Protein AF-A0A7Y3R835-F1 (afdb_monomer_lite)

Organism: NCBI:txid2732161

Radius of gyration: 27.54 Å; chains: 1; bounding box: 62×35×82 Å

Secondary structure (DSSP, 8-state):
--HHHHHHHHHT--HHHHHHHTTS-HHHHHHHHTTSSPPPHHHHHHHHHHHHHHHHHHHHHHH--SHHHHHHHHHHHHHHHHHHHHHHHHHHHHHHHHHHHHHHHHHHHHHHHHHHHHTTTS-HHHHHHHHHHHHS--HHHHHHHHHHHHHHHHHHHHHHHHHHHHHHHHHHHHHHHH-HHHHHHHTT-

Structure (mmCIF, N/CA/C/O backbone):
data_AF-A0A7Y3R835-F1
#
_entry.id   AF-A0A7Y3R835-F1
#
loop_
_atom_site.group_PDB
_atom_site.id
_atom_site.type_symbol
_atom_site.label_atom_id
_atom_site.label_alt_id
_atom_site.label_comp_id
_atom_site.label_asym_id
_atom_site.label_entity_id
_atom_site.label_seq_id
_atom_site.pdbx_PDB_ins_code
_atom_site.Cartn_x
_atom_site.Cartn_y
_atom_site.Cartn_z
_atom_site.occupancy
_atom_site.B_iso_or_equiv
_atom_site.auth_seq_id
_atom_site.auth_comp_id
_atom_site.auth_asym_id
_atom_site.auth_atom_id
_atom_site.pdbx_PDB_model_num
ATOM 1 N N . MET A 1 1 ? -31.996 2.901 -5.203 1.00 51.03 1 MET A N 1
ATOM 2 C CA . MET A 1 1 ? -31.660 2.902 -3.760 1.00 51.03 1 MET A CA 1
ATOM 3 C C . MET A 1 1 ? -30.233 3.399 -3.642 1.00 51.03 1 MET A C 1
ATOM 5 O O . MET A 1 1 ? -29.331 2.768 -4.182 1.00 51.03 1 MET A O 1
ATOM 9 N N . ASN A 1 2 ? -30.058 4.577 -3.060 1.00 72.25 2 ASN A N 1
ATOM 10 C CA . ASN A 1 2 ? -28.843 5.362 -3.213 1.00 72.25 2 ASN A CA 1
ATOM 11 C C . ASN A 1 2 ? -27.663 4.785 -2.415 1.00 72.25 2 ASN A C 1
ATOM 13 O O . ASN A 1 2 ? -27.730 4.706 -1.186 1.00 72.25 2 ASN A O 1
ATOM 17 N N . GLN A 1 3 ? -26.598 4.351 -3.099 1.00 72.50 3 GLN A N 1
ATOM 18 C CA . GLN A 1 3 ? -25.474 3.659 -2.458 1.00 72.50 3 GLN A CA 1
ATOM 19 C C . GLN A 1 3 ? -24.750 4.538 -1.431 1.00 72.50 3 GLN A C 1
ATOM 21 O O . GLN A 1 3 ? -24.474 4.059 -0.336 1.00 72.50 3 GLN A O 1
ATOM 26 N N . SER A 1 4 ? -24.517 5.823 -1.714 1.00 74.69 4 SER A N 1
ATOM 27 C CA . SER A 1 4 ? -23.859 6.746 -0.774 1.00 74.69 4 SER A CA 1
ATOM 28 C C . SER A 1 4 ? -24.658 6.927 0.523 1.00 74.69 4 SER A C 1
ATOM 30 O O . SER A 1 4 ? -24.093 6.855 1.613 1.00 74.69 4 SER A O 1
ATOM 32 N N . LEU A 1 5 ? -25.986 7.055 0.423 1.00 81.62 5 LEU A N 1
ATOM 33 C CA . LEU A 1 5 ? -26.881 7.146 1.579 1.00 81.62 5 LEU A CA 1
ATOM 34 C C . LEU A 1 5 ? -26.896 5.846 2.396 1.00 81.62 5 LEU A C 1
ATOM 36 O O . LEU A 1 5 ? -26.881 5.887 3.628 1.00 81.62 5 LEU A O 1
ATOM 40 N N . ASN A 1 6 ? -26.927 4.693 1.724 1.00 80.38 6 ASN A N 1
ATOM 41 C CA . ASN A 1 6 ? -26.889 3.388 2.384 1.00 80.38 6 ASN A CA 1
ATOM 42 C C . ASN A 1 6 ? -25.556 3.161 3.101 1.00 80.38 6 ASN A C 1
ATOM 44 O O . ASN A 1 6 ? -25.562 2.721 4.250 1.00 80.38 6 ASN A O 1
ATOM 48 N N . ILE A 1 7 ? -24.433 3.514 2.471 1.00 74.81 7 ILE A N 1
ATOM 49 C CA . ILE A 1 7 ? -23.100 3.476 3.082 1.00 74.81 7 ILE A CA 1
ATOM 50 C C . ILE A 1 7 ? -23.101 4.356 4.329 1.00 74.81 7 ILE A C 1
ATOM 52 O O . ILE A 1 7 ? -22.808 3.880 5.419 1.00 74.81 7 ILE A O 1
ATOM 56 N N . ARG A 1 8 ? -23.545 5.607 4.209 1.00 84.25 8 ARG A N 1
ATOM 57 C CA . ARG A 1 8 ? -23.557 6.552 5.322 1.00 84.25 8 ARG A CA 1
ATOM 58 C C . ARG A 1 8 ? -24.379 6.071 6.518 1.00 84.25 8 ARG A C 1
ATOM 60 O O . ARG A 1 8 ? -23.906 6.126 7.649 1.00 84.25 8 ARG A O 1
ATOM 67 N N . LYS A 1 9 ? -25.585 5.550 6.267 1.00 82.06 9 LYS A N 1
ATOM 68 C CA . LYS A 1 9 ? -26.447 4.968 7.308 1.00 82.06 9 LYS A CA 1
ATOM 69 C C . LYS A 1 9 ? -25.840 3.716 7.936 1.00 82.06 9 LYS A C 1
ATOM 71 O O . LYS A 1 9 ? -25.920 3.562 9.146 1.00 82.06 9 LYS A O 1
ATOM 76 N N . THR A 1 10 ? -25.227 2.851 7.129 1.00 73.94 10 THR A N 1
ATOM 77 C CA . THR A 1 10 ? -24.577 1.623 7.619 1.00 73.94 10 THR A CA 1
ATOM 78 C C . THR A 1 10 ? -23.370 1.943 8.497 1.00 73.94 10 THR A C 1
ATOM 80 O O . THR A 1 10 ? -23.114 1.244 9.469 1.00 73.94 10 THR A O 1
ATOM 83 N N . LEU A 1 11 ? -22.638 3.005 8.162 1.00 68.75 11 LEU A N 1
ATOM 84 C CA . LEU A 1 11 ? -21.435 3.422 8.876 1.00 68.75 11 LEU A CA 1
ATOM 85 C C . LEU A 1 11 ? -21.709 4.371 10.049 1.00 68.75 11 LEU A C 1
ATOM 87 O O . LEU A 1 11 ? -20.802 4.642 10.826 1.00 68.75 11 LEU A O 1
ATOM 91 N N . GLY A 1 12 ? -22.931 4.895 10.176 1.00 80.19 12 GLY A N 1
ATOM 92 C CA . GLY A 1 12 ? -23.286 5.851 11.228 1.00 80.19 12 GLY A CA 1
ATOM 93 C C . GLY A 1 12 ? -22.575 7.206 11.119 1.00 80.19 12 GLY A C 1
ATOM 94 O O . GLY A 1 12 ? -22.537 7.940 12.100 1.00 80.19 12 GLY A O 1
ATOM 95 N N . ILE A 1 13 ? -22.020 7.549 9.953 1.00 81.94 13 ILE A N 1
ATOM 96 C CA . ILE A 1 13 ? -21.274 8.799 9.742 1.00 81.94 13 ILE A CA 1
ATOM 97 C C . ILE A 1 13 ? -22.181 9.922 9.218 1.00 81.94 13 ILE A C 1
ATOM 99 O O . ILE A 1 13 ? -23.222 9.704 8.586 1.00 81.94 13 ILE A O 1
ATOM 103 N N . SER A 1 14 ? -21.798 11.165 9.476 1.00 86.44 14 SER A N 1
ATOM 104 C CA . SER A 1 14 ? -22.489 12.347 8.969 1.00 86.44 14 SER A CA 1
ATOM 105 C C . SER A 1 14 ? -22.215 12.567 7.479 1.00 86.44 14 SER A C 1
ATOM 107 O O . SER A 1 14 ? -21.258 12.054 6.898 1.00 86.44 14 SER A O 1
ATOM 109 N N . GLN A 1 15 ? -23.084 13.343 6.821 1.00 85.81 15 GLN A N 1
ATOM 110 C CA . GLN A 1 15 ? -22.899 13.683 5.404 1.00 85.81 15 GLN A CA 1
ATOM 111 C C . GLN A 1 15 ? -21.609 14.485 5.198 1.00 85.81 15 GLN A C 1
ATOM 113 O O . GLN A 1 15 ? -20.952 14.351 4.172 1.00 85.81 15 GLN A O 1
ATOM 118 N N . LYS A 1 16 ? -21.222 15.280 6.198 1.00 85.12 16 LYS A N 1
ATOM 119 C CA . LYS A 1 16 ? -19.990 16.058 6.171 1.00 85.12 16 LYS A CA 1
ATOM 120 C C . LYS A 1 16 ? -18.753 15.171 6.186 1.00 85.12 16 LYS A C 1
ATOM 122 O O . LYS A 1 16 ? -17.917 15.307 5.306 1.00 85.12 16 LYS A O 1
ATOM 127 N N . GLU A 1 17 ? -18.698 14.212 7.101 1.00 77.38 17 GLU A N 1
ATOM 128 C CA . GLU A 1 17 ? -17.562 13.290 7.210 1.00 77.38 17 GLU A CA 1
ATOM 129 C C . GLU A 1 17 ? -17.368 12.461 5.937 1.00 77.38 17 GLU A C 1
ATOM 131 O O . GLU A 1 17 ? -16.248 12.328 5.455 1.00 77.38 17 GLU A O 1
ATOM 136 N N . LEU A 1 18 ? -18.450 11.952 5.336 1.00 82.12 18 LEU A N 1
ATOM 137 C CA . LEU A 1 18 ? -18.342 11.208 4.079 1.00 82.12 18 LEU A CA 1
ATOM 138 C C . LEU A 1 18 ? -17.897 12.103 2.908 1.00 82.12 18 LEU A C 1
ATOM 140 O O . LEU A 1 18 ? -17.146 11.655 2.044 1.00 82.12 18 LEU A O 1
ATOM 144 N N . ALA A 1 19 ? -18.339 13.362 2.875 1.00 81.06 19 ALA A N 1
ATOM 145 C CA . ALA A 1 19 ? -17.927 14.321 1.854 1.00 81.06 19 ALA A CA 1
ATOM 146 C C . ALA A 1 19 ? -16.433 14.665 1.974 1.00 81.06 19 ALA A C 1
ATOM 148 O O . ALA A 1 19 ? -15.738 14.702 0.959 1.00 81.06 19 ALA A O 1
ATOM 149 N N . ASP A 1 20 ? -15.944 14.831 3.205 1.00 79.75 20 ASP A N 1
ATOM 150 C CA . ASP A 1 20 ? -14.532 15.078 3.500 1.00 79.75 20 ASP A CA 1
ATOM 151 C C . ASP A 1 20 ? -13.661 13.872 3.090 1.00 79.75 20 ASP A C 1
ATOM 153 O O . ASP A 1 20 ? -12.623 14.055 2.457 1.00 79.75 20 ASP A O 1
ATOM 157 N N . ILE A 1 21 ? -14.110 12.636 3.357 1.00 77.88 21 ILE A N 1
ATOM 158 C CA . ILE A 1 21 ? -13.411 11.400 2.945 1.00 77.88 21 ILE A CA 1
ATOM 159 C C . ILE A 1 21 ? -13.316 11.287 1.417 1.00 77.88 21 ILE A C 1
ATOM 161 O O . ILE A 1 21 ? -12.270 10.921 0.886 1.00 77.88 21 ILE A O 1
ATOM 165 N N . LEU A 1 22 ? -14.404 11.598 0.711 1.00 78.88 22 LEU A N 1
ATOM 166 C CA . LEU A 1 22 ? -14.475 11.547 -0.753 1.00 78.88 22 LEU A CA 1
ATOM 167 C C . LEU A 1 22 ? -13.868 12.786 -1.426 1.00 78.88 22 LEU A C 1
ATOM 169 O O . LEU A 1 22 ? -13.893 12.889 -2.650 1.00 78.88 22 LEU A O 1
ATOM 173 N N . ASN A 1 23 ? -13.366 13.746 -0.643 1.00 84.69 23 ASN A N 1
ATOM 174 C CA . ASN A 1 23 ? -12.841 15.023 -1.119 1.00 84.69 23 ASN A CA 1
ATOM 175 C C . ASN A 1 23 ? -13.802 15.751 -2.085 1.00 84.69 23 ASN A C 1
ATOM 177 O O . ASN A 1 23 ? -13.412 16.295 -3.121 1.00 84.69 23 ASN A O 1
ATOM 181 N N . ILE A 1 24 ? -15.093 15.752 -1.748 1.00 86.69 24 ILE A N 1
ATOM 182 C CA . ILE A 1 24 ? -16.137 16.469 -2.484 1.00 86.69 24 ILE A CA 1
ATOM 183 C C . ILE A 1 24 ? -16.887 17.408 -1.548 1.00 86.69 24 ILE A C 1
ATOM 185 O O . ILE A 1 24 ? -16.926 17.231 -0.338 1.00 86.69 24 ILE A O 1
ATOM 189 N N . SER A 1 25 ? -17.554 18.419 -2.104 1.00 90.75 25 SER A N 1
ATOM 190 C CA . SER A 1 25 ? -18.401 19.276 -1.270 1.00 90.75 25 SER A CA 1
ATOM 191 C C . SER A 1 25 ? -19.612 18.508 -0.719 1.00 90.75 25 SER A C 1
ATOM 193 O O . SER A 1 25 ? -20.236 17.722 -1.437 1.00 90.75 25 SER A O 1
ATOM 195 N N . CYS A 1 26 ? -20.030 18.821 0.513 1.00 89.31 26 CYS A N 1
ATOM 196 C CA . CYS A 1 26 ? -21.285 18.320 1.100 1.00 89.31 26 CYS A CA 1
ATOM 197 C C . CYS A 1 26 ? -22.489 18.518 0.172 1.00 89.31 26 CYS A C 1
ATOM 199 O O . CYS A 1 26 ? -23.344 17.645 0.051 1.00 89.31 26 CYS A O 1
ATOM 201 N N . LYS A 1 27 ? -22.540 19.661 -0.526 1.00 92.25 27 LYS A N 1
ATOM 202 C CA . LYS A 1 27 ? -23.596 19.971 -1.495 1.00 92.25 27 LYS A CA 1
ATOM 203 C C . LYS A 1 27 ? -23.614 18.961 -2.645 1.00 92.25 27 LYS A C 1
ATOM 205 O O . LYS A 1 27 ? -24.684 18.506 -3.030 1.00 92.25 27 LYS A O 1
ATOM 210 N N . ARG A 1 28 ? -22.440 18.591 -3.166 1.00 87.12 28 ARG A N 1
ATOM 211 C CA . ARG A 1 28 ? -22.286 17.587 -4.229 1.00 87.12 28 ARG A CA 1
ATOM 212 C C . ARG A 1 28 ? -22.705 16.198 -3.744 1.00 87.12 28 ARG A C 1
ATOM 214 O O . ARG A 1 28 ? -23.458 15.524 -4.435 1.00 87.12 28 ARG A O 1
ATOM 221 N N . LEU A 1 29 ? -22.282 15.802 -2.543 1.00 86.56 29 LEU A N 1
ATOM 222 C CA . LEU A 1 29 ? -22.696 14.530 -1.947 1.00 86.56 29 LEU A CA 1
ATOM 223 C C . LEU A 1 29 ? -24.215 14.473 -1.727 1.00 86.56 29 LEU A C 1
ATOM 225 O O . LEU A 1 29 ? -24.841 13.469 -2.043 1.00 86.56 29 LEU A O 1
ATOM 229 N N . SER A 1 30 ? -24.822 15.569 -1.268 1.00 90.06 30 SER A N 1
ATOM 230 C CA . SER A 1 30 ? -26.276 15.692 -1.126 1.00 90.06 30 SER A CA 1
ATOM 231 C C . SER A 1 30 ? -27.002 15.553 -2.466 1.00 90.06 30 SER A C 1
ATOM 233 O O . SER A 1 30 ? -28.033 14.889 -2.549 1.00 90.06 30 SER A O 1
ATOM 235 N N . GLN A 1 31 ? -26.454 16.117 -3.546 1.00 88.31 31 GLN A N 1
ATOM 236 C CA . GLN A 1 31 ? -27.021 15.934 -4.884 1.00 88.31 31 GLN A CA 1
ATOM 237 C C . GLN A 1 31 ? -27.002 14.469 -5.323 1.00 88.31 31 GLN A C 1
ATOM 239 O O . GLN A 1 31 ? -27.980 14.009 -5.916 1.00 88.31 31 GLN A O 1
ATOM 244 N N . TYR A 1 32 ? -25.922 13.750 -5.001 1.00 86.81 32 TYR A N 1
ATOM 245 C CA . TYR A 1 32 ? -25.829 12.314 -5.229 1.00 86.81 32 TYR A CA 1
ATOM 246 C C . TYR A 1 32 ? -26.853 11.561 -4.390 1.00 86.81 32 TYR A C 1
ATOM 248 O O . TYR A 1 32 ? -27.626 10.827 -4.982 1.00 86.81 32 TYR A O 1
ATOM 256 N N . GLU A 1 33 ? -26.932 11.796 -3.072 1.00 85.94 33 GLU A N 1
ATOM 257 C CA . GLU A 1 33 ? -27.875 11.134 -2.145 1.00 85.94 33 GLU A CA 1
ATOM 258 C C . GLU A 1 33 ? -29.358 11.360 -2.495 1.00 85.94 33 GLU A C 1
ATOM 260 O O . GLU A 1 33 ? -30.191 10.490 -2.235 1.00 85.94 33 GLU A O 1
ATOM 265 N N . ASN A 1 34 ? -29.683 12.496 -3.115 1.00 87.38 34 ASN A N 1
ATOM 266 C CA . ASN A 1 34 ? -31.036 12.835 -3.564 1.00 87.38 34 ASN A CA 1
ATOM 267 C C . ASN A 1 34 ? -31.323 12.434 -5.023 1.00 87.38 34 ASN A C 1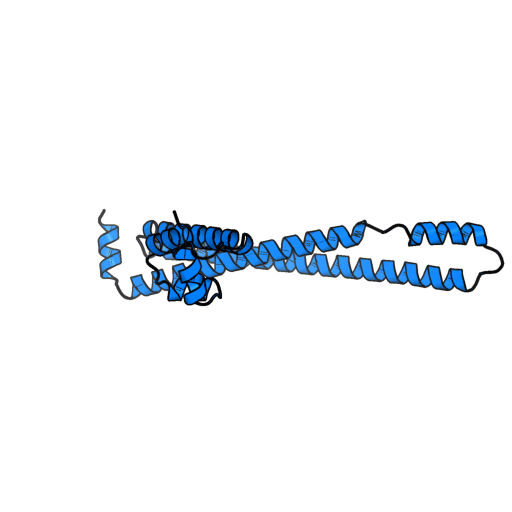
ATOM 269 O O . ASN A 1 34 ? -32.358 12.815 -5.558 1.00 87.38 34 ASN A O 1
ATOM 273 N N . GLU A 1 35 ? -30.408 11.716 -5.687 1.00 84.25 35 GLU A N 1
ATOM 274 C CA . GLU A 1 35 ? -30.536 11.267 -7.090 1.00 84.25 35 GLU A CA 1
ATOM 275 C C . GLU A 1 35 ? -30.695 12.425 -8.104 1.00 84.25 35 GLU A C 1
ATOM 277 O O . GLU A 1 35 ? -31.076 12.231 -9.254 1.00 84.25 35 GLU A O 1
ATOM 282 N N . THR A 1 36 ? -30.341 13.648 -7.697 1.00 85.75 36 THR A N 1
ATOM 283 C CA . THR A 1 36 ? -30.396 14.858 -8.543 1.00 85.75 36 THR A CA 1
ATOM 284 C C . THR A 1 36 ? -29.168 15.021 -9.442 1.00 85.75 36 THR A C 1
ATOM 286 O O . THR A 1 36 ? -29.153 15.873 -10.328 1.00 85.75 36 THR A O 1
ATOM 289 N N . ALA A 1 37 ? -28.126 14.217 -9.216 1.00 83.31 37 ALA A N 1
ATOM 290 C CA . ALA A 1 37 ? -26.923 14.158 -10.034 1.00 83.31 37 ALA A CA 1
ATOM 291 C C . ALA A 1 37 ? -26.431 12.711 -10.161 1.00 83.31 37 ALA A C 1
ATOM 293 O O . ALA A 1 37 ? -26.496 11.938 -9.205 1.00 83.31 37 ALA A O 1
ATOM 294 N N . VAL A 1 38 ? -25.900 12.363 -11.334 1.00 81.69 38 VAL A N 1
ATOM 295 C CA . VAL A 1 38 ? -25.308 11.044 -11.591 1.00 81.69 38 VAL A CA 1
ATOM 296 C C . VAL A 1 38 ? -23.942 10.957 -10.912 1.00 81.69 38 VAL A C 1
ATOM 298 O O . VAL A 1 38 ? -23.108 11.852 -11.063 1.00 81.69 38 VAL A O 1
ATOM 301 N N . VAL A 1 39 ? -23.717 9.874 -10.170 1.00 78.69 39 VAL A N 1
ATOM 302 C CA . VAL A 1 39 ? -22.434 9.586 -9.521 1.00 78.69 39 VAL A CA 1
ATOM 303 C C . VAL A 1 39 ? -21.428 9.121 -10.585 1.00 78.69 39 VAL A C 1
ATOM 305 O O . VAL A 1 39 ? -21.719 8.163 -11.307 1.00 78.69 39 VAL A O 1
ATOM 308 N N . PRO A 1 40 ? -20.256 9.773 -10.715 1.00 82.38 40 PRO A N 1
ATOM 309 C CA . PRO A 1 40 ? -19.199 9.322 -11.617 1.00 82.38 40 PRO A CA 1
ATOM 310 C C . PRO A 1 40 ? -18.749 7.895 -11.288 1.00 82.38 40 PRO A C 1
ATOM 312 O O . PRO A 1 40 ? -18.702 7.505 -10.121 1.00 82.38 40 PRO A O 1
ATOM 315 N N . LYS A 1 41 ? -18.391 7.113 -12.309 1.00 75.56 41 LYS A N 1
ATOM 316 C CA . LYS A 1 41 ? -18.024 5.696 -12.145 1.00 75.56 41 LYS A CA 1
ATOM 317 C C . LYS A 1 41 ? -16.770 5.516 -11.280 1.00 75.56 41 LYS A C 1
ATOM 319 O O . LYS A 1 41 ? -16.639 4.528 -10.569 1.00 75.56 41 LYS A O 1
ATOM 324 N N . GLU A 1 42 ? -15.874 6.489 -11.310 1.00 73.50 42 GLU A N 1
ATOM 325 C CA . GLU A 1 42 ? -14.663 6.544 -10.495 1.00 73.50 42 GLU A CA 1
ATOM 326 C C . GLU A 1 42 ? -15.013 6.657 -9.005 1.00 73.50 42 GLU A C 1
ATOM 328 O O . GLU A 1 42 ? -14.448 5.948 -8.177 1.00 73.50 42 GLU A O 1
ATOM 333 N N . LEU A 1 43 ? -16.030 7.463 -8.686 1.00 74.69 43 LEU A N 1
ATOM 334 C CA . LEU A 1 43 ? -16.511 7.671 -7.322 1.00 74.69 43 LEU A CA 1
ATOM 335 C C . LEU A 1 43 ? -17.233 6.429 -6.770 1.00 74.69 43 LEU A C 1
ATOM 337 O O . LEU A 1 43 ? -17.206 6.185 -5.568 1.00 74.69 43 LEU A O 1
ATOM 341 N N . TYR A 1 44 ? -17.862 5.627 -7.638 1.00 75.31 44 TYR A N 1
ATOM 342 C CA . TYR A 1 44 ? -18.441 4.333 -7.255 1.00 75.31 44 TYR A CA 1
ATOM 343 C C . TYR A 1 44 ? -17.374 3.367 -6.733 1.00 75.31 44 TYR A C 1
ATOM 345 O O . TYR A 1 44 ? -17.571 2.747 -5.691 1.00 75.31 44 TYR A O 1
ATOM 353 N N . ASN A 1 45 ? -16.228 3.278 -7.414 1.00 73.69 45 ASN A N 1
ATOM 354 C CA . ASN A 1 45 ? -15.132 2.412 -6.980 1.00 73.69 45 ASN A CA 1
ATOM 355 C C . ASN A 1 45 ? -14.560 2.863 -5.626 1.00 73.69 45 ASN A C 1
ATOM 357 O O . ASN A 1 45 ? -14.244 2.028 -4.782 1.00 73.69 45 ASN A O 1
ATOM 361 N N . GLU A 1 46 ? -14.450 4.174 -5.401 1.00 74.06 46 GLU A N 1
ATOM 362 C CA . GLU A 1 46 ? -14.007 4.734 -4.118 1.00 74.06 46 GLU A CA 1
ATOM 363 C C . GLU A 1 46 ? -15.021 4.479 -2.994 1.00 74.06 46 GLU A C 1
ATOM 365 O O . GLU A 1 46 ? -14.634 4.084 -1.894 1.00 74.06 46 GLU A O 1
ATOM 370 N N . LEU A 1 47 ? -16.320 4.634 -3.269 1.00 72.69 47 LEU A N 1
ATOM 371 C CA . LEU A 1 47 ? -17.399 4.335 -2.324 1.00 72.69 47 LEU A CA 1
ATOM 372 C C . LEU A 1 47 ? -17.419 2.855 -1.918 1.00 72.69 47 LEU A C 1
ATOM 374 O O . LEU A 1 47 ? -17.512 2.558 -0.726 1.00 72.69 47 LEU A O 1
ATOM 378 N N . ASP A 1 48 ? -17.282 1.936 -2.876 1.00 73.56 48 ASP A N 1
ATOM 379 C CA . ASP A 1 48 ? -17.201 0.497 -2.602 1.00 73.56 48 ASP A CA 1
ATOM 380 C C . ASP A 1 48 ? -15.942 0.140 -1.800 1.00 73.56 48 ASP A C 1
ATOM 382 O O . ASP A 1 48 ? -15.987 -0.720 -0.912 1.00 73.56 48 ASP A O 1
ATOM 386 N N . LEU A 1 49 ? -14.826 0.830 -2.055 1.00 72.94 49 LEU A N 1
ATOM 387 C CA . LEU A 1 49 ? -13.587 0.658 -1.301 1.00 72.94 49 LEU A CA 1
ATOM 388 C C . LEU A 1 49 ? -13.748 1.112 0.155 1.00 72.94 49 LEU A C 1
ATOM 390 O O . LEU A 1 49 ? -13.393 0.370 1.071 1.00 72.94 49 LEU A O 1
ATOM 394 N N . ILE A 1 50 ? -14.322 2.299 0.373 1.00 69.56 50 ILE A N 1
ATOM 395 C CA . ILE A 1 50 ? -14.595 2.852 1.707 1.00 69.56 50 ILE A CA 1
ATOM 396 C C . ILE A 1 50 ? -15.572 1.953 2.460 1.00 69.56 50 ILE A C 1
ATOM 398 O O . ILE A 1 50 ? -15.337 1.630 3.623 1.00 69.56 50 ILE A O 1
ATOM 402 N N . TYR A 1 51 ? -16.642 1.504 1.802 1.00 70.44 51 TYR A N 1
ATOM 403 C CA . TYR A 1 51 ? -17.616 0.600 2.400 1.00 70.44 51 TYR A CA 1
ATOM 404 C C . TYR A 1 51 ? -16.984 -0.736 2.793 1.00 70.44 51 TYR A C 1
ATOM 406 O O . TYR A 1 51 ? -17.181 -1.204 3.913 1.00 70.44 51 TYR A O 1
ATOM 414 N N . SER A 1 52 ? -16.175 -1.326 1.912 1.00 72.06 52 SER A N 1
ATOM 415 C CA . SER A 1 52 ? -15.462 -2.575 2.192 1.00 72.06 52 SER A CA 1
ATOM 416 C C . SER A 1 52 ? -14.478 -2.413 3.348 1.00 72.06 52 SER A C 1
ATOM 418 O O . SER A 1 52 ? -14.444 -3.258 4.240 1.00 72.06 52 SER A O 1
ATOM 420 N N . TYR A 1 53 ? -13.724 -1.310 3.372 1.00 67.75 53 TYR A N 1
ATOM 421 C CA . TYR A 1 53 ? -12.784 -0.981 4.441 1.00 67.75 53 TYR A CA 1
ATOM 422 C C . TYR A 1 53 ? -13.497 -0.814 5.788 1.00 67.75 53 TYR A C 1
ATOM 424 O O . TYR A 1 53 ? -13.115 -1.427 6.782 1.00 67.75 53 TYR A O 1
ATOM 432 N N . MET A 1 54 ? -14.576 -0.034 5.812 1.00 64.75 54 MET A N 1
ATOM 433 C CA . MET A 1 54 ? -15.320 0.279 7.028 1.00 64.75 54 MET A CA 1
ATOM 434 C C . MET A 1 54 ? -16.145 -0.909 7.542 1.00 64.75 54 MET A C 1
ATOM 436 O O . MET A 1 54 ? -16.281 -1.098 8.747 1.00 64.75 54 MET A O 1
ATOM 440 N N . LYS A 1 55 ? -16.653 -1.767 6.654 1.00 65.50 55 LYS A N 1
ATOM 441 C CA . LYS A 1 55 ? -17.291 -3.029 7.046 1.00 65.50 55 LYS A CA 1
ATOM 442 C C . LYS A 1 55 ? -16.285 -3.984 7.691 1.00 65.50 55 LYS A C 1
ATOM 444 O O . LYS A 1 55 ? -16.614 -4.612 8.693 1.00 65.50 55 LYS A O 1
ATOM 449 N N . LEU A 1 56 ? -15.063 -4.051 7.154 1.00 63.28 56 LEU A N 1
ATOM 450 C CA . LEU A 1 56 ? -13.956 -4.797 7.761 1.00 63.28 56 LEU A CA 1
ATOM 451 C C . LEU A 1 56 ? -13.600 -4.219 9.135 1.00 63.28 56 LEU A C 1
ATOM 453 O O . LEU A 1 56 ? -13.431 -4.963 10.088 1.00 63.28 56 LEU A O 1
ATOM 457 N N . ALA A 1 57 ? -13.541 -2.892 9.246 1.00 57.28 57 ALA A N 1
ATOM 458 C CA . ALA A 1 57 ? -13.294 -2.180 10.494 1.00 57.28 57 ALA A CA 1
ATOM 459 C C . ALA A 1 57 ? -14.353 -2.483 11.569 1.00 57.28 57 ALA A C 1
ATOM 461 O O . ALA A 1 57 ? -14.005 -2.743 12.718 1.00 57.28 57 ALA A O 1
ATOM 462 N N . ILE A 1 58 ? -15.637 -2.485 11.195 1.00 55.62 58 ILE A N 1
ATOM 463 C CA . ILE A 1 58 ? -16.747 -2.819 12.094 1.00 55.62 58 ILE A CA 1
ATOM 464 C C . ILE A 1 58 ? -16.684 -4.292 12.512 1.00 55.62 58 ILE A C 1
ATOM 466 O O . ILE A 1 58 ? -16.847 -4.570 13.695 1.00 55.62 58 ILE A O 1
ATOM 470 N N . SER A 1 59 ? -16.405 -5.228 11.592 1.00 53.56 59 SER A N 1
ATOM 471 C CA . SER A 1 59 ? -16.278 -6.647 11.965 1.00 53.56 59 SER A CA 1
ATOM 472 C C . SER A 1 59 ? -15.079 -6.884 12.887 1.00 53.56 59 SER A C 1
ATOM 474 O O . SER A 1 59 ? -15.221 -7.553 13.902 1.00 53.56 59 SER A O 1
ATOM 476 N N . TYR A 1 60 ? -13.935 -6.247 12.613 1.00 49.81 60 TYR A N 1
ATOM 477 C CA . TYR A 1 60 ? -12.752 -6.309 13.478 1.00 49.81 60 TYR A CA 1
ATOM 478 C C . TYR A 1 60 ? -13.031 -5.795 14.894 1.00 49.81 60 TYR A C 1
ATOM 480 O O . TYR A 1 60 ? -12.523 -6.353 15.860 1.00 49.81 60 TYR A O 1
ATOM 488 N N . ARG A 1 61 ? -13.853 -4.749 15.034 1.00 49.28 61 ARG A N 1
ATOM 489 C CA . ARG A 1 61 ? -14.217 -4.181 16.340 1.00 49.28 61 ARG A CA 1
ATOM 490 C C . ARG A 1 61 ? -15.150 -5.082 17.155 1.00 49.28 61 ARG A C 1
ATOM 492 O O . ARG A 1 61 ? -15.177 -4.957 18.370 1.00 49.28 61 ARG A O 1
ATOM 499 N N . VAL A 1 62 ? -15.917 -5.951 16.492 1.00 49.28 62 VAL A N 1
ATOM 500 C CA . VAL A 1 62 ? -16.819 -6.928 17.132 1.00 49.28 62 VAL A CA 1
ATOM 501 C C . VAL A 1 62 ? -16.061 -8.182 17.589 1.00 49.28 62 VAL A C 1
ATOM 503 O O . VAL A 1 62 ? -16.447 -8.794 18.584 1.00 49.28 62 VAL A O 1
ATOM 506 N N . ASP A 1 63 ? -14.970 -8.539 16.906 1.00 49.34 63 ASP A N 1
ATOM 507 C CA . ASP A 1 63 ? -14.175 -9.736 17.218 1.00 49.34 63 ASP A CA 1
ATOM 508 C C . ASP A 1 63 ? -13.089 -9.492 18.287 1.00 49.34 63 ASP A C 1
ATOM 510 O O . ASP A 1 63 ? -12.599 -10.435 18.903 1.00 49.34 63 ASP A O 1
ATOM 514 N N . LEU A 1 64 ? -12.722 -8.233 18.544 1.00 55.06 64 LEU A N 1
ATOM 515 C CA . LEU A 1 64 ? -11.713 -7.833 19.530 1.00 55.06 64 LEU A CA 1
ATOM 516 C C . LEU A 1 64 ? -12.355 -7.481 20.881 1.00 55.06 64 LEU A C 1
ATOM 518 O O . LEU A 1 64 ? -12.400 -6.317 21.275 1.00 55.06 64 LEU A O 1
ATOM 522 N N . ASN A 1 65 ? -12.872 -8.485 21.590 1.00 62.44 65 ASN A N 1
ATOM 523 C CA . ASN A 1 65 ? -13.530 -8.275 22.889 1.00 62.44 65 ASN A CA 1
ATOM 524 C C . ASN A 1 65 ? -12.562 -8.214 24.079 1.00 62.44 65 ASN A C 1
ATOM 526 O O . ASN A 1 65 ? -13.012 -7.973 25.197 1.00 62.44 65 ASN A O 1
ATOM 530 N N . THR A 1 66 ? -11.259 -8.428 23.863 1.00 68.00 66 THR A N 1
ATOM 531 C CA . THR A 1 66 ? -10.258 -8.383 24.937 1.00 68.00 66 THR A CA 1
ATOM 532 C C . THR A 1 66 ? -9.003 -7.611 24.542 1.00 68.00 66 THR A C 1
ATOM 534 O O . THR A 1 66 ? -8.572 -7.610 23.382 1.00 68.00 66 THR A O 1
ATOM 537 N N . MET A 1 67 ? -8.352 -7.001 25.535 1.00 74.19 67 MET A N 1
ATOM 538 C CA . MET A 1 67 ? -7.041 -6.362 25.365 1.00 74.19 67 MET A CA 1
ATOM 539 C C . MET A 1 67 ? -5.979 -7.329 24.799 1.00 74.19 67 MET A C 1
ATOM 541 O O . MET A 1 67 ? -5.123 -6.944 23.996 1.00 74.19 67 MET A O 1
ATOM 545 N N . SER A 1 68 ? -6.049 -8.607 25.184 1.00 77.62 68 SER A N 1
ATOM 546 C CA . SER A 1 68 ? -5.152 -9.670 24.708 1.00 77.62 68 SER A CA 1
ATOM 547 C C . SER A 1 68 ? -5.238 -9.873 23.189 1.00 77.62 68 SER A C 1
ATOM 549 O O . SER A 1 68 ? -4.207 -9.968 22.506 1.00 77.62 68 SER A O 1
ATOM 551 N N . ASP A 1 69 ? -6.456 -9.872 22.642 1.00 78.00 69 ASP A N 1
ATOM 552 C CA . ASP A 1 69 ? -6.692 -10.041 21.206 1.00 78.00 69 ASP A CA 1
ATOM 553 C C . ASP A 1 69 ? -6.169 -8.835 20.419 1.00 78.00 69 ASP A C 1
ATOM 555 O O . ASP A 1 69 ? -5.461 -9.001 19.419 1.00 78.00 69 ASP A O 1
ATOM 559 N N . CYS A 1 70 ? -6.414 -7.618 20.923 1.00 73.25 70 CYS A N 1
ATOM 560 C CA . CYS A 1 70 ? -5.893 -6.380 20.338 1.00 73.25 70 CYS A CA 1
ATOM 561 C C . CYS A 1 70 ? -4.359 -6.390 20.271 1.00 73.25 70 CYS A C 1
ATOM 563 O O . CYS A 1 70 ? -3.770 -6.080 19.233 1.00 73.25 70 CYS A O 1
ATOM 565 N N . MET A 1 71 ? -3.692 -6.796 21.353 1.00 76.00 71 MET A N 1
ATOM 566 C CA . MET A 1 71 ? -2.228 -6.851 21.421 1.00 76.00 71 MET A CA 1
ATOM 567 C C . MET A 1 71 ? -1.632 -7.932 20.510 1.00 76.00 71 MET A C 1
ATOM 569 O O . MET A 1 71 ? -0.579 -7.722 19.900 1.00 76.00 71 MET A O 1
ATOM 573 N N . THR A 1 72 ? -2.304 -9.077 20.384 1.00 84.62 72 THR A N 1
ATOM 574 C CA . THR A 1 72 ? -1.891 -10.164 19.484 1.00 84.62 72 THR A CA 1
ATOM 575 C C . THR A 1 72 ? -2.006 -9.741 18.022 1.00 84.62 72 THR A C 1
ATOM 577 O O . THR A 1 72 ? -1.053 -9.893 17.251 1.00 84.62 72 THR A O 1
ATOM 580 N N . GLN A 1 73 ? -3.132 -9.136 17.645 1.00 79.88 73 GLN A N 1
ATOM 581 C CA . GLN A 1 73 ? -3.330 -8.622 16.292 1.00 79.88 73 GLN A CA 1
ATOM 582 C C . GLN A 1 73 ? -2.396 -7.454 15.974 1.00 79.88 73 GLN A C 1
ATOM 584 O O . GLN A 1 73 ? -1.863 -7.396 14.867 1.00 79.88 73 GLN A O 1
ATOM 589 N N . ARG A 1 74 ? -2.111 -6.574 16.944 1.00 83.44 74 ARG A N 1
ATOM 590 C CA . ARG A 1 74 ? -1.113 -5.508 16.787 1.00 83.44 74 ARG A CA 1
ATOM 591 C C . ARG A 1 74 ? 0.237 -6.097 16.402 1.00 83.44 74 ARG A C 1
ATOM 593 O O . ARG A 1 74 ? 0.781 -5.726 15.370 1.00 83.44 74 ARG A O 1
ATOM 600 N N . LYS A 1 75 ? 0.744 -7.082 17.149 1.00 86.88 75 LYS A N 1
ATOM 601 C CA . LYS A 1 75 ? 2.014 -7.753 16.812 1.00 86.88 75 LYS A CA 1
ATOM 602 C C . LYS A 1 75 ? 2.002 -8.357 15.403 1.00 86.88 75 LYS A C 1
ATOM 604 O O . LYS A 1 75 ? 2.995 -8.237 14.686 1.00 86.88 75 LYS A O 1
ATOM 609 N N . ALA A 1 76 ? 0.888 -8.962 14.988 1.00 85.50 76 ALA A N 1
ATOM 610 C CA . ALA A 1 76 ? 0.744 -9.515 13.642 1.00 85.50 76 ALA A CA 1
ATOM 611 C C . ALA A 1 76 ? 0.797 -8.426 12.553 1.00 85.50 76 ALA A C 1
ATOM 613 O O . ALA A 1 76 ? 1.541 -8.565 11.582 1.00 85.50 76 ALA A O 1
ATOM 614 N N . VAL A 1 77 ? 0.075 -7.314 12.729 1.00 79.38 77 VAL A N 1
ATOM 615 C CA . VAL A 1 77 ? 0.111 -6.173 11.797 1.00 79.38 77 VAL A CA 1
ATOM 616 C C . VAL A 1 77 ? 1.504 -5.537 11.758 1.00 79.38 77 VAL A C 1
ATOM 618 O O . VAL A 1 77 ? 1.987 -5.198 10.678 1.00 79.38 77 VAL A O 1
ATOM 621 N N . GLU A 1 78 ? 2.200 -5.436 12.896 1.00 86.00 78 GLU A N 1
ATOM 622 C CA . GLU A 1 78 ? 3.582 -4.936 12.947 1.00 86.00 78 GLU A CA 1
ATOM 623 C C . GLU A 1 78 ? 4.521 -5.781 12.085 1.00 86.00 78 GLU A C 1
ATOM 625 O O . GLU A 1 78 ? 5.358 -5.258 11.344 1.00 86.00 78 GLU A O 1
ATOM 630 N N . GLN A 1 79 ? 4.382 -7.102 12.189 1.00 89.75 79 GLN A N 1
ATOM 631 C CA . GLN A 1 79 ? 5.189 -8.052 11.442 1.00 89.75 79 GLN A CA 1
ATOM 632 C C . GLN A 1 79 ? 4.921 -7.933 9.937 1.00 89.75 79 GLN A C 1
ATOM 634 O O . GLN A 1 79 ? 5.866 -7.824 9.152 1.00 89.75 79 GLN A O 1
ATOM 639 N N . LEU A 1 80 ? 3.649 -7.840 9.539 1.00 84.06 80 LEU A N 1
ATOM 640 C CA . LEU A 1 80 ? 3.261 -7.621 8.143 1.00 84.06 80 LEU A CA 1
ATOM 641 C C . LEU A 1 80 ? 3.790 -6.286 7.599 1.00 84.06 80 LEU A C 1
ATOM 643 O O . LEU A 1 80 ? 4.261 -6.230 6.464 1.00 84.06 80 LEU A O 1
ATOM 647 N N . LEU A 1 81 ? 3.792 -5.216 8.401 1.00 82.38 81 LEU A N 1
ATOM 648 C CA . LEU A 1 81 ? 4.385 -3.930 8.014 1.00 82.38 81 LEU A CA 1
ATOM 649 C C . LEU A 1 81 ? 5.901 -4.036 7.790 1.00 82.38 81 LEU A C 1
ATOM 651 O O . LEU A 1 81 ? 6.422 -3.466 6.823 1.00 82.38 81 LEU A O 1
ATOM 655 N N . LYS A 1 82 ? 6.616 -4.781 8.644 1.00 91.31 82 LYS A N 1
ATOM 656 C CA . LYS A 1 82 ? 8.057 -5.050 8.481 1.00 91.31 82 LYS A CA 1
ATOM 657 C C . LYS A 1 82 ? 8.337 -5.836 7.199 1.00 91.31 82 LYS A C 1
ATOM 659 O O . LYS A 1 82 ? 9.251 -5.483 6.451 1.00 91.31 82 LYS A O 1
ATOM 664 N N . GLU A 1 83 ? 7.539 -6.859 6.916 1.00 89.75 83 GLU A N 1
ATOM 665 C CA . GLU A 1 83 ? 7.662 -7.676 5.705 1.00 89.75 83 GLU A CA 1
ATOM 666 C C . GLU A 1 83 ? 7.343 -6.881 4.436 1.00 89.75 83 GLU A C 1
ATOM 668 O O . GLU A 1 83 ? 8.131 -6.895 3.488 1.00 89.75 83 GLU A O 1
ATOM 673 N N . ASN A 1 84 ? 6.256 -6.107 4.439 1.00 88.81 84 ASN A N 1
ATOM 674 C CA . ASN A 1 84 ? 5.886 -5.234 3.328 1.00 88.81 84 ASN A CA 1
ATOM 675 C C . ASN A 1 84 ? 6.981 -4.186 3.053 1.00 88.81 84 ASN A C 1
ATOM 677 O O . ASN A 1 84 ? 7.336 -3.949 1.898 1.00 88.81 84 ASN A O 1
ATOM 681 N N . LYS A 1 85 ? 7.583 -3.594 4.097 1.00 89.56 85 LYS A N 1
ATOM 682 C CA . LYS A 1 85 ? 8.745 -2.703 3.941 1.00 89.56 85 LYS A CA 1
ATOM 683 C C . LYS A 1 85 ? 9.909 -3.416 3.250 1.00 89.56 85 LYS A C 1
ATOM 685 O O . LYS A 1 85 ? 10.403 -2.917 2.245 1.00 89.56 85 LYS A O 1
ATOM 690 N N . LYS A 1 86 ? 10.288 -4.606 3.724 1.00 93.81 86 LYS A N 1
ATOM 691 C CA . LYS A 1 86 ? 11.371 -5.401 3.127 1.00 93.81 86 LYS A CA 1
ATOM 692 C C . LYS A 1 86 ? 11.119 -5.700 1.644 1.00 93.81 86 LYS A C 1
ATOM 694 O O . LYS A 1 86 ? 12.037 -5.587 0.838 1.00 93.81 86 LYS A O 1
ATOM 699 N N . GLN A 1 87 ? 9.891 -6.065 1.275 1.00 85.88 87 GLN A N 1
ATOM 700 C CA . GLN A 1 87 ? 9.528 -6.332 -0.120 1.00 85.88 87 GLN A CA 1
ATOM 701 C C . GLN A 1 87 ? 9.603 -5.074 -0.994 1.00 85.88 87 GLN A C 1
ATOM 703 O O . GLN A 1 87 ? 10.101 -5.139 -2.120 1.00 85.88 87 GLN A O 1
ATOM 708 N N . ARG A 1 88 ? 9.154 -3.920 -0.481 1.00 86.50 88 ARG A N 1
ATOM 709 C CA . ARG A 1 88 ? 9.259 -2.638 -1.195 1.00 86.50 88 ARG A CA 1
ATOM 710 C C . ARG A 1 88 ? 10.706 -2.239 -1.433 1.00 86.50 88 ARG A C 1
ATOM 712 O O . ARG A 1 88 ? 11.035 -1.876 -2.559 1.00 86.50 88 ARG A O 1
ATOM 719 N N . ASP A 1 89 ? 11.557 -2.374 -0.421 1.00 90.19 89 ASP A N 1
ATOM 720 C CA . ASP A 1 89 ? 12.984 -2.067 -0.534 1.00 90.19 89 ASP A CA 1
ATOM 721 C C . ASP A 1 89 ? 13.641 -2.962 -1.607 1.00 90.19 89 ASP A C 1
ATOM 723 O O . ASP A 1 89 ? 14.293 -2.465 -2.523 1.00 90.19 89 ASP A O 1
ATOM 727 N N . GLN A 1 90 ? 13.356 -4.272 -1.599 1.00 91.31 90 GLN A N 1
ATOM 728 C CA . GLN A 1 90 ? 13.855 -5.211 -2.615 1.00 91.31 90 GLN A CA 1
ATOM 729 C C . GLN A 1 90 ? 13.392 -4.877 -4.042 1.00 91.31 90 GLN A C 1
ATOM 731 O O . GLN A 1 90 ? 14.181 -4.957 -4.988 1.00 91.31 90 GLN A O 1
ATOM 736 N N . ILE A 1 91 ? 12.117 -4.521 -4.221 1.00 84.94 91 ILE A N 1
ATOM 737 C CA . ILE A 1 91 ? 11.573 -4.144 -5.534 1.00 84.94 91 ILE A CA 1
ATOM 738 C C . ILE A 1 91 ? 12.160 -2.815 -6.006 1.00 84.94 91 ILE A C 1
ATOM 740 O O . ILE A 1 91 ? 12.492 -2.693 -7.183 1.00 84.94 91 ILE A O 1
ATOM 744 N N . SER A 1 92 ? 12.325 -1.847 -5.106 1.00 89.00 92 SER A N 1
ATOM 745 C CA . SER A 1 92 ? 12.939 -0.552 -5.406 1.00 89.00 92 SER A CA 1
ATOM 746 C C . SER A 1 92 ? 14.391 -0.709 -5.873 1.00 89.00 92 SER A C 1
ATOM 748 O O . SER A 1 92 ? 14.789 -0.142 -6.896 1.00 89.00 92 SER A O 1
ATOM 750 N N . ASP A 1 93 ? 15.170 -1.549 -5.190 1.00 92.06 93 ASP A N 1
ATOM 751 C CA . ASP A 1 93 ? 16.542 -1.873 -5.587 1.00 92.06 93 ASP A CA 1
ATOM 752 C C . ASP A 1 93 ? 16.593 -2.543 -6.963 1.00 92.06 93 ASP A C 1
ATOM 754 O O . ASP A 1 93 ? 17.446 -2.226 -7.798 1.00 92.06 93 ASP A O 1
ATOM 758 N N . HIS A 1 94 ? 15.675 -3.478 -7.221 1.00 86.19 94 HIS A N 1
ATOM 759 C CA . HIS A 1 94 ? 15.611 -4.163 -8.505 1.00 86.19 94 HIS A CA 1
ATOM 760 C C . HIS A 1 94 ? 15.218 -3.210 -9.639 1.00 86.19 94 HIS A C 1
ATOM 762 O O . HIS A 1 94 ? 15.867 -3.203 -10.685 1.00 86.19 94 HIS A O 1
ATOM 768 N N . LEU A 1 95 ? 14.220 -2.354 -9.411 1.00 83.12 95 LEU A N 1
ATOM 769 C CA . LEU A 1 95 ? 13.788 -1.332 -10.359 1.00 83.12 95 LEU A CA 1
ATOM 770 C C . LEU A 1 95 ? 14.950 -0.406 -10.736 1.00 83.12 95 LEU A C 1
ATOM 772 O O . LEU A 1 95 ? 15.191 -0.178 -11.918 1.00 83.12 95 LEU A O 1
ATOM 776 N N . THR A 1 96 ? 15.727 0.042 -9.748 1.00 88.06 96 THR A N 1
ATOM 777 C CA . THR A 1 96 ? 16.903 0.897 -9.972 1.00 88.06 96 THR A CA 1
ATOM 778 C C . THR A 1 96 ? 17.942 0.207 -10.863 1.00 88.06 96 THR A C 1
ATOM 780 O O . THR A 1 96 ? 18.480 0.817 -11.790 1.00 88.06 96 THR A O 1
ATOM 783 N N . LYS A 1 97 ? 18.200 -1.090 -10.639 1.00 89.88 97 LYS A N 1
ATOM 784 C CA . LYS A 1 97 ? 19.126 -1.885 -11.465 1.00 89.88 97 LYS A CA 1
ATOM 785 C C . LYS A 1 97 ? 18.627 -2.055 -12.901 1.00 89.88 97 LYS A C 1
ATOM 787 O O . LYS A 1 97 ? 19.426 -1.955 -13.832 1.00 89.88 97 LYS A O 1
ATOM 792 N N . VAL A 1 98 ? 17.332 -2.310 -13.092 1.00 79.88 98 VAL A N 1
ATOM 793 C CA . VAL A 1 98 ? 16.726 -2.448 -14.427 1.00 79.88 98 VAL A CA 1
ATOM 794 C C . VAL A 1 98 ? 16.760 -1.111 -15.174 1.00 79.88 98 VAL A C 1
ATOM 796 O O . VAL A 1 98 ? 17.165 -1.069 -16.335 1.00 79.88 98 VAL A O 1
ATOM 799 N N . GLU A 1 99 ? 16.424 -0.002 -14.510 1.00 79.88 99 GLU A N 1
ATOM 800 C CA . GLU A 1 99 ? 16.479 1.338 -15.108 1.00 79.88 99 GLU A CA 1
ATOM 801 C C . GLU A 1 99 ? 17.910 1.744 -15.494 1.00 79.88 99 GLU A C 1
ATOM 803 O O . GLU A 1 99 ? 18.111 2.355 -16.546 1.00 79.88 99 GLU A O 1
ATOM 808 N N . LEU A 1 100 ? 18.914 1.378 -14.689 1.00 86.69 100 LEU A N 1
ATOM 809 C CA . LEU A 1 100 ? 20.319 1.613 -15.025 1.00 86.69 100 LEU A CA 1
ATOM 810 C C . LEU A 1 100 ? 20.736 0.830 -16.277 1.00 86.69 100 LEU A C 1
ATOM 812 O O . LEU A 1 100 ? 21.240 1.431 -17.225 1.00 86.69 100 LEU A O 1
ATOM 816 N N . LYS A 1 101 ? 20.450 -0.479 -16.327 1.00 82.69 101 LYS A N 1
ATOM 817 C CA . LYS A 1 101 ? 20.727 -1.314 -17.509 1.00 82.69 101 LYS A CA 1
ATOM 818 C C . LYS A 1 101 ? 20.048 -0.772 -18.764 1.00 82.69 101 LYS A C 1
ATOM 820 O O . LYS A 1 101 ? 20.643 -0.758 -19.838 1.00 82.69 101 LYS A O 1
ATOM 825 N N . TYR A 1 102 ? 18.812 -0.292 -18.632 1.00 79.31 102 TYR A N 1
ATOM 826 C CA . TYR A 1 102 ? 18.096 0.326 -19.742 1.00 79.31 102 TYR A CA 1
ATOM 827 C C . TYR A 1 102 ? 18.811 1.577 -20.265 1.00 79.31 102 TYR A C 1
ATOM 829 O O . TYR A 1 102 ? 18.990 1.720 -21.475 1.00 79.31 102 TYR A O 1
ATOM 837 N N . LYS A 1 103 ? 19.260 2.465 -19.368 1.00 78.81 103 LYS A N 1
ATOM 838 C CA . LYS A 1 103 ? 20.016 3.672 -19.739 1.00 78.81 103 LYS A CA 1
ATOM 839 C C . LYS A 1 103 ? 21.345 3.332 -20.416 1.00 78.81 103 LYS A C 1
ATOM 841 O O . LYS A 1 103 ? 21.690 3.971 -21.407 1.00 78.81 103 LYS A O 1
ATOM 846 N N . GLU A 1 104 ? 22.061 2.323 -19.926 1.00 82.69 104 GLU A N 1
ATOM 847 C CA . GLU A 1 104 ? 23.308 1.845 -20.538 1.00 82.69 104 GLU A CA 1
ATOM 848 C C . GLU A 1 104 ? 23.084 1.317 -21.960 1.00 82.69 104 GLU A C 1
ATOM 850 O O . GLU A 1 104 ? 23.810 1.690 -22.882 1.00 82.69 104 GLU A O 1
ATOM 855 N N . GLU A 1 105 ? 22.056 0.493 -22.173 1.00 79.50 105 GLU A N 1
ATOM 856 C CA . GLU A 1 105 ? 21.705 -0.007 -23.507 1.00 79.50 105 GLU A CA 1
ATOM 857 C C . GLU A 1 105 ? 21.288 1.125 -24.456 1.00 79.50 105 GLU A C 1
ATOM 859 O O . GLU A 1 105 ? 21.697 1.150 -25.621 1.00 79.50 105 GLU A O 1
ATOM 864 N N . LEU A 1 106 ? 20.539 2.114 -23.959 1.00 74.12 106 LEU A N 1
ATOM 865 C CA . LEU A 1 106 ? 20.173 3.300 -24.733 1.00 74.12 106 LEU A CA 1
ATOM 866 C C . LEU A 1 106 ? 21.410 4.118 -25.143 1.00 74.12 106 LEU A C 1
ATOM 868 O O . LEU A 1 106 ? 21.505 4.576 -26.286 1.00 74.12 106 LEU A O 1
ATOM 872 N N . ALA A 1 107 ? 22.379 4.271 -24.235 1.00 75.69 107 ALA A N 1
ATOM 873 C CA . ALA A 1 107 ? 23.635 4.962 -24.504 1.00 75.69 107 ALA A CA 1
ATOM 874 C C . ALA A 1 107 ? 24.481 4.213 -25.547 1.00 75.69 107 ALA A C 1
ATOM 876 O O . ALA A 1 107 ? 24.970 4.835 -26.492 1.00 75.69 107 ALA A O 1
ATOM 877 N N . LYS A 1 108 ? 24.589 2.878 -25.447 1.00 78.81 108 LYS A N 1
ATOM 878 C CA . LYS A 1 108 ? 25.281 2.043 -26.450 1.00 78.81 108 LYS A CA 1
ATOM 879 C C . LYS A 1 108 ? 24.648 2.181 -27.832 1.00 78.81 108 LYS A C 1
ATOM 881 O O . LYS A 1 108 ? 25.357 2.412 -28.811 1.00 78.81 108 LYS A O 1
ATOM 886 N N . LYS A 1 109 ? 23.315 2.090 -27.911 1.00 72.69 109 LYS A N 1
ATOM 887 C CA . LYS A 1 109 ? 22.548 2.300 -29.149 1.00 72.69 109 LYS A CA 1
ATOM 888 C C . LYS A 1 109 ? 22.785 3.694 -29.739 1.00 72.69 109 LYS A C 1
ATOM 890 O O . LYS A 1 109 ? 23.008 3.814 -30.941 1.00 72.69 109 LYS A O 1
ATOM 895 N N . SER A 1 110 ? 22.796 4.729 -28.899 1.00 70.81 110 SER A N 1
ATOM 896 C CA . SER A 1 110 ? 23.040 6.112 -29.330 1.00 70.81 110 SER A CA 1
ATOM 897 C C . SER A 1 110 ? 24.463 6.310 -29.857 1.00 70.81 110 SER A C 1
ATOM 899 O O . SER A 1 110 ? 24.644 6.926 -30.905 1.00 70.81 110 SER A O 1
ATOM 901 N N . MET A 1 111 ? 25.474 5.740 -29.190 1.00 73.75 111 MET A N 1
ATOM 902 C CA . MET A 1 111 ? 26.852 5.774 -29.689 1.00 73.75 111 MET A CA 1
ATOM 903 C C . MET A 1 111 ? 26.989 5.046 -31.025 1.00 73.75 111 MET A C 1
ATOM 905 O O . MET A 1 111 ? 27.572 5.597 -31.952 1.00 73.75 111 MET A O 1
ATOM 909 N N . LEU A 1 112 ? 26.420 3.844 -31.158 1.00 70.75 112 LEU A N 1
ATOM 910 C CA . LEU A 1 112 ? 26.416 3.099 -32.423 1.00 70.75 112 LEU A CA 1
ATOM 911 C C . LEU A 1 112 ? 25.778 3.904 -33.561 1.00 70.75 112 LEU A C 1
ATOM 913 O O . LEU A 1 112 ? 26.298 3.899 -34.674 1.00 70.75 112 LEU A O 1
ATOM 917 N N . TRP A 1 113 ? 24.689 4.625 -33.281 1.00 68.38 113 TRP A N 1
ATOM 918 C CA . TRP A 1 113 ? 24.049 5.504 -34.257 1.00 68.38 113 TRP A CA 1
ATOM 919 C C . TRP A 1 113 ? 24.956 6.665 -34.689 1.00 68.38 113 TRP A C 1
ATOM 921 O O . TRP A 1 113 ? 25.067 6.926 -35.885 1.00 68.38 113 TRP A O 1
ATOM 931 N N . LEU A 1 114 ? 25.641 7.326 -33.747 1.00 69.69 114 LEU A N 1
ATOM 932 C CA . LEU A 1 114 ? 26.608 8.390 -34.051 1.00 69.69 114 LEU A CA 1
ATOM 933 C C . LEU A 1 114 ? 27.794 7.863 -34.875 1.00 69.69 114 LEU A C 1
ATOM 935 O O . LEU A 1 114 ? 28.125 8.436 -35.908 1.00 69.69 114 LEU A O 1
ATOM 939 N N . PHE A 1 115 ? 28.371 6.725 -34.479 1.00 68.44 115 PHE A N 1
ATOM 940 C CA . PHE A 1 115 ? 29.458 6.075 -35.220 1.00 68.44 115 PHE A CA 1
ATOM 941 C C . PHE A 1 115 ? 29.049 5.646 -36.626 1.00 68.44 115 PHE A C 1
ATOM 943 O O . PHE A 1 115 ? 29.857 5.731 -37.551 1.00 68.44 115 PHE A O 1
ATOM 950 N N . ALA A 1 116 ? 27.816 5.164 -36.795 1.00 65.88 116 ALA A N 1
ATOM 951 C CA . ALA A 1 116 ? 27.279 4.882 -38.113 1.00 65.88 116 ALA A CA 1
ATOM 952 C C . ALA A 1 116 ? 27.210 6.189 -38.912 1.00 65.88 116 ALA A C 1
ATOM 954 O O . ALA A 1 116 ? 27.814 6.238 -39.981 1.00 65.88 116 ALA A O 1
ATOM 955 N N . LYS A 1 117 ? 26.568 7.241 -38.356 1.00 65.31 117 LYS A N 1
ATOM 956 C CA . LYS A 1 117 ? 26.352 8.576 -38.963 1.00 65.31 117 LYS A CA 1
ATOM 957 C C . LYS A 1 117 ? 27.583 9.141 -39.670 1.00 65.31 117 LYS A C 1
ATOM 959 O O . LYS A 1 117 ? 27.450 9.650 -40.784 1.00 65.31 117 LYS A O 1
ATOM 964 N N . ASP A 1 118 ? 28.741 9.018 -39.035 1.00 68.56 118 ASP A N 1
ATOM 965 C CA . ASP A 1 118 ? 30.003 9.576 -39.523 1.00 68.56 118 ASP A CA 1
ATOM 966 C C . ASP A 1 118 ? 30.656 8.747 -40.646 1.00 68.56 118 ASP A C 1
ATOM 968 O O . ASP A 1 118 ? 31.485 9.264 -41.387 1.00 68.56 118 ASP A O 1
ATOM 972 N N . LYS A 1 119 ? 30.271 7.476 -40.834 1.00 65.94 119 LYS A N 1
ATOM 973 C CA . LYS A 1 119 ? 30.838 6.555 -41.845 1.00 65.94 119 LYS A CA 1
ATOM 974 C C . LYS A 1 119 ? 29.985 6.425 -43.115 1.00 65.94 119 LYS A C 1
ATOM 976 O O . LYS A 1 119 ? 30.015 5.387 -43.781 1.00 65.94 119 LYS A O 1
ATOM 981 N N . LYS A 1 120 ? 29.209 7.464 -43.435 1.00 56.16 120 LYS A N 1
ATOM 982 C CA . LYS A 1 120 ? 28.125 7.491 -44.435 1.00 56.16 120 LYS A CA 1
ATOM 983 C C . LYS A 1 120 ? 28.470 6.988 -45.848 1.00 56.16 120 LYS A C 1
ATOM 985 O O . LYS A 1 120 ? 27.547 6.633 -46.576 1.00 56.16 120 LYS A O 1
ATOM 990 N N . ASP A 1 121 ? 29.743 6.890 -46.222 1.00 53.41 121 ASP A N 1
ATOM 991 C CA . ASP A 1 121 ? 30.117 6.745 -47.633 1.00 53.41 121 ASP A CA 1
ATOM 992 C C . ASP A 1 121 ? 30.219 5.299 -48.160 1.00 53.41 121 ASP A C 1
ATOM 994 O O . ASP A 1 121 ? 30.173 5.110 -49.375 1.00 53.41 121 ASP A O 1
ATOM 998 N N . HIS A 1 122 ? 30.265 4.247 -47.320 1.00 50.78 122 HIS A N 1
ATOM 999 C CA . HIS A 1 122 ? 30.504 2.871 -47.827 1.00 50.78 122 HIS A CA 1
ATOM 1000 C C . HIS A 1 122 ? 29.644 1.728 -47.245 1.00 50.78 122 HIS A C 1
ATOM 1002 O O . HIS A 1 122 ? 29.865 0.569 -47.589 1.00 50.78 122 HIS A O 1
ATOM 1008 N N . LEU A 1 123 ? 28.652 1.994 -46.385 1.00 52.62 123 LEU A N 1
ATOM 1009 C CA . LEU A 1 123 ? 27.985 0.938 -45.593 1.00 52.62 123 LEU A CA 1
ATOM 1010 C C . LEU A 1 123 ? 26.448 1.035 -45.551 1.00 52.62 123 LEU A C 1
ATOM 1012 O O . LEU A 1 123 ? 25.835 0.675 -44.549 1.00 52.62 123 LEU A O 1
ATOM 1016 N N . PHE A 1 124 ? 25.806 1.481 -46.635 1.00 50.44 124 PHE A N 1
ATOM 1017 C CA . PHE A 1 124 ? 24.348 1.692 -46.706 1.00 50.44 124 PHE A CA 1
ATOM 1018 C C . PHE A 1 124 ? 23.517 0.453 -46.288 1.00 50.44 124 PHE A C 1
ATOM 1020 O O . PHE A 1 124 ? 22.548 0.574 -45.542 1.00 50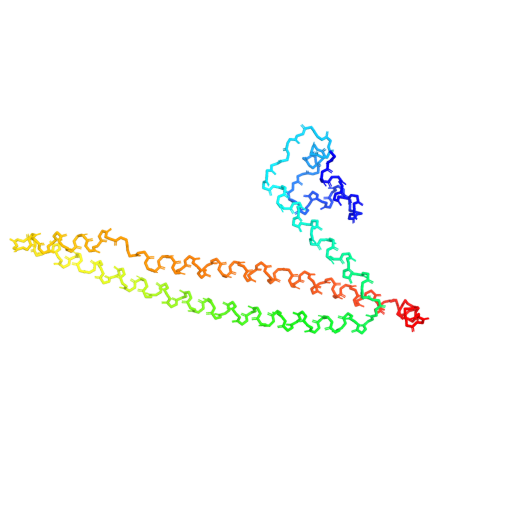.44 124 PHE A O 1
ATOM 1027 N N . SER A 1 125 ? 23.941 -0.762 -46.664 1.00 57.22 125 SER A N 1
ATOM 1028 C CA . SER A 1 125 ? 23.258 -2.019 -46.299 1.00 57.22 125 SER A CA 1
ATOM 1029 C C . SER A 1 125 ? 23.419 -2.407 -44.822 1.00 57.22 125 SER A C 1
ATOM 1031 O O . SER A 1 125 ? 22.493 -2.942 -44.208 1.00 57.22 125 SER A O 1
ATOM 1033 N N . SER A 1 126 ? 24.573 -2.111 -44.224 1.00 55.50 126 SER A N 1
ATOM 1034 C CA . SER A 1 126 ? 24.828 -2.300 -42.790 1.00 55.50 126 SER A CA 1
ATOM 1035 C C . SER A 1 126 ? 24.079 -1.268 -41.953 1.00 55.50 126 SER A C 1
ATOM 1037 O O . SER A 1 126 ? 23.626 -1.575 -40.854 1.00 55.50 126 SER A O 1
ATOM 1039 N N . TYR A 1 127 ? 23.895 -0.071 -42.506 1.00 54.81 127 TYR A N 1
ATOM 1040 C CA . TYR A 1 127 ? 23.100 0.999 -41.925 1.00 54.81 127 TYR A CA 1
ATOM 1041 C C . TYR A 1 127 ? 21.627 0.659 -41.819 1.00 54.81 127 TYR A C 1
ATOM 1043 O O . TYR A 1 127 ? 21.047 0.859 -40.762 1.00 54.81 127 TYR A O 1
ATOM 1051 N N . GLN A 1 128 ? 21.041 0.111 -42.880 1.00 57.28 128 GLN A N 1
ATOM 1052 C CA . GLN A 1 128 ? 19.627 -0.252 -42.890 1.00 57.28 128 GLN A CA 1
ATOM 1053 C C . GLN A 1 128 ? 19.335 -1.352 -41.857 1.00 57.28 128 GLN A C 1
ATOM 1055 O O . GLN A 1 128 ? 18.387 -1.243 -41.089 1.00 57.28 128 GLN A O 1
ATOM 1060 N N . ARG A 1 129 ? 20.242 -2.334 -41.715 1.00 59.34 129 ARG A N 1
ATOM 1061 C CA . ARG A 1 129 ? 20.172 -3.353 -40.649 1.00 59.34 129 ARG A CA 1
ATOM 1062 C C . ARG A 1 129 ? 20.323 -2.766 -39.241 1.00 59.34 129 ARG A C 1
ATOM 1064 O O . ARG A 1 129 ? 19.667 -3.237 -38.315 1.00 59.34 129 ARG A O 1
ATOM 1071 N N . LEU A 1 130 ? 21.189 -1.765 -39.064 1.00 56.75 130 LEU A N 1
ATOM 1072 C CA . LEU A 1 130 ? 21.366 -1.049 -37.794 1.00 56.75 130 LEU A CA 1
ATOM 1073 C C . LEU A 1 130 ? 20.141 -0.194 -37.459 1.00 56.75 130 LEU A C 1
ATOM 1075 O O . LEU A 1 130 ? 19.697 -0.184 -36.317 1.00 56.75 130 LEU A O 1
ATOM 1079 N N . GLU A 1 131 ? 19.573 0.484 -38.448 1.00 58.31 131 GLU A N 1
ATOM 1080 C CA . GLU A 1 131 ? 18.362 1.284 -38.313 1.00 58.31 131 GLU A CA 1
ATOM 1081 C C . GLU A 1 131 ? 17.158 0.401 -37.966 1.00 58.31 131 GLU A C 1
ATOM 1083 O O . GLU A 1 131 ? 16.414 0.742 -37.053 1.00 58.31 131 GLU A O 1
ATOM 1088 N N . ASP A 1 132 ? 17.025 -0.776 -38.583 1.00 65.31 132 ASP A N 1
ATOM 1089 C CA . ASP A 1 132 ? 16.011 -1.778 -38.235 1.00 65.31 132 ASP A CA 1
ATOM 1090 C C . ASP A 1 132 ? 16.211 -2.340 -36.814 1.00 65.31 132 ASP A C 1
ATOM 1092 O O . ASP A 1 132 ? 15.247 -2.543 -36.074 1.00 65.31 132 ASP A O 1
ATOM 1096 N N . TYR A 1 133 ? 17.461 -2.551 -36.385 1.00 60.00 133 TYR A N 1
ATOM 1097 C CA . TYR A 1 133 ? 17.797 -2.985 -35.021 1.00 60.00 133 TYR A CA 1
ATOM 1098 C C . TYR A 1 133 ? 17.529 -1.897 -33.961 1.00 60.00 133 TYR A C 1
ATOM 1100 O O . TYR A 1 133 ? 17.162 -2.198 -32.822 1.00 60.00 133 TYR A O 1
ATOM 1108 N N . LEU A 1 134 ? 17.696 -0.623 -34.329 1.00 56.22 134 LEU A N 1
ATOM 1109 C CA . LEU A 1 134 ? 17.422 0.540 -33.480 1.00 56.22 134 LEU A CA 1
ATOM 1110 C C . LEU A 1 134 ? 15.929 0.906 -33.447 1.00 56.22 134 LEU A C 1
ATOM 1112 O O . LEU A 1 134 ? 15.450 1.328 -32.397 1.00 56.22 134 LEU A O 1
ATOM 1116 N N . LYS A 1 135 ? 15.201 0.712 -34.557 1.00 58.28 135 LYS A N 1
ATOM 1117 C CA . LYS A 1 135 ? 13.748 0.923 -34.683 1.00 58.28 135 LYS A CA 1
ATOM 1118 C C . LYS A 1 135 ? 12.921 -0.164 -34.016 1.00 58.28 135 LYS A C 1
ATOM 1120 O O . LYS A 1 135 ? 11.782 0.115 -33.659 1.00 58.28 135 LYS A O 1
ATOM 1125 N N . LYS A 1 136 ? 13.460 -1.375 -33.829 1.00 58.88 136 LYS A N 1
ATOM 1126 C CA . LYS A 1 136 ? 12.800 -2.384 -32.997 1.00 58.88 136 LYS A CA 1
ATOM 1127 C C . 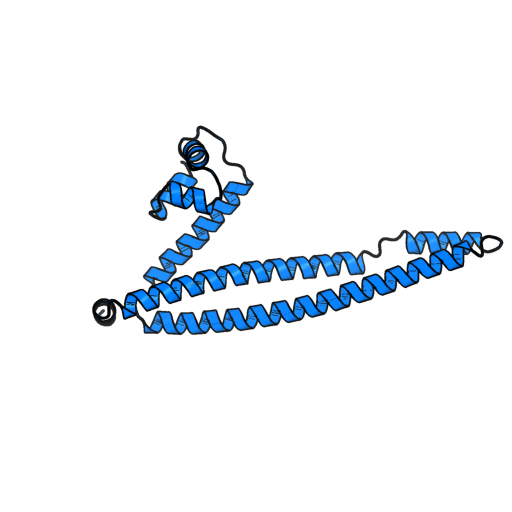LYS A 1 136 ? 12.691 -1.835 -31.571 1.00 58.88 136 LYS A C 1
ATOM 1129 O O . LYS A 1 136 ? 13.738 -1.670 -30.926 1.00 58.88 136 LYS A O 1
ATOM 1134 N N . PRO A 1 137 ? 11.475 -1.544 -31.067 1.00 51.56 137 PRO A N 1
ATOM 1135 C CA . PRO A 1 137 ? 11.314 -1.266 -29.655 1.00 51.56 137 PRO A CA 1
ATOM 1136 C C . PRO A 1 137 ? 11.877 -2.484 -28.928 1.00 51.56 137 PRO A C 1
ATOM 1138 O O . PRO A 1 137 ? 11.496 -3.626 -29.175 1.00 51.56 137 PRO A O 1
ATOM 1141 N N . SER A 1 138 ? 12.905 -2.260 -28.116 1.00 55.88 138 SER A N 1
ATOM 1142 C CA . SER A 1 138 ? 13.309 -3.283 -27.168 1.00 55.88 138 SER A CA 1
ATOM 1143 C C . SER A 1 138 ? 12.200 -3.291 -26.126 1.00 55.88 138 SER A C 1
ATOM 1145 O O . SER A 1 138 ? 12.248 -2.513 -25.178 1.00 55.88 138 SER A O 1
ATOM 1147 N N . ASP A 1 139 ? 11.166 -4.103 -26.342 1.00 56.09 139 ASP A N 1
ATOM 1148 C CA . ASP A 1 139 ? 10.022 -4.237 -25.427 1.00 56.09 139 ASP A CA 1
ATOM 1149 C C . ASP A 1 139 ? 10.463 -4.720 -24.031 1.00 56.09 139 ASP A C 1
ATOM 1151 O O . ASP A 1 139 ? 9.729 -4.620 -23.045 1.00 56.09 139 ASP A O 1
ATOM 1155 N N . PHE A 1 140 ? 11.693 -5.229 -23.941 1.00 55.19 140 PHE A N 1
ATOM 1156 C CA . PHE A 1 140 ? 12.220 -5.978 -22.814 1.00 55.19 140 PHE A CA 1
ATOM 1157 C C . PHE A 1 140 ? 12.408 -5.140 -21.528 1.00 55.19 140 PHE A C 1
ATOM 1159 O O . PHE A 1 140 ? 11.937 -5.584 -20.486 1.00 55.19 140 PHE A O 1
ATOM 1166 N N . PRO A 1 141 ? 12.979 -3.913 -21.537 1.00 60.69 141 PRO A N 1
ATOM 1167 C CA . PRO A 1 141 ? 13.192 -3.156 -20.297 1.00 60.69 141 PRO A CA 1
ATOM 1168 C C . PRO A 1 141 ? 11.985 -2.299 -19.891 1.00 60.69 141 PRO A C 1
ATOM 1170 O O . PRO A 1 141 ? 11.759 -2.085 -18.705 1.00 60.69 141 PRO A O 1
ATOM 1173 N N . GLN A 1 142 ? 11.189 -1.802 -20.847 1.00 62.97 142 GLN A N 1
ATOM 1174 C CA . GLN A 1 142 ? 10.028 -0.955 -20.534 1.00 62.97 142 GLN A CA 1
ATOM 1175 C C . GLN A 1 142 ? 8.902 -1.756 -19.874 1.00 62.97 142 GLN A C 1
ATOM 1177 O O . GLN A 1 142 ? 8.323 -1.301 -18.887 1.00 62.97 142 GLN A O 1
ATOM 1182 N N . THR A 1 143 ? 8.641 -2.967 -20.371 1.00 68.56 143 THR A N 1
ATOM 1183 C CA . THR A 1 143 ? 7.642 -3.873 -19.791 1.00 68.56 143 THR A CA 1
ATOM 1184 C C . THR A 1 143 ? 8.046 -4.298 -18.379 1.00 68.56 143 THR A C 1
ATOM 1186 O O . THR A 1 143 ? 7.227 -4.274 -17.463 1.00 68.56 143 THR A O 1
ATOM 1189 N N . GLU A 1 144 ? 9.325 -4.612 -18.168 1.00 72.19 144 GLU A N 1
ATOM 1190 C CA . GLU A 1 144 ? 9.856 -5.000 -16.860 1.00 72.19 144 GLU A CA 1
ATOM 1191 C C . GLU A 1 144 ? 9.794 -3.842 -15.844 1.00 72.19 144 GLU A C 1
ATOM 1193 O O . GLU A 1 144 ? 9.270 -4.013 -14.741 1.00 72.19 144 GLU A O 1
ATOM 1198 N N . VAL A 1 145 ? 10.210 -2.629 -16.234 1.00 71.44 145 VAL A N 1
ATOM 1199 C CA . VAL A 1 145 ? 10.062 -1.408 -15.416 1.00 71.44 145 VAL A CA 1
ATOM 1200 C C . VAL A 1 145 ? 8.597 -1.161 -15.047 1.00 71.44 145 VAL A C 1
ATOM 1202 O O . VAL A 1 145 ? 8.297 -0.841 -13.895 1.00 71.44 145 VAL A O 1
ATOM 1205 N N . MET A 1 146 ? 7.674 -1.329 -15.997 1.00 72.44 146 MET A N 1
ATOM 1206 C CA . MET A 1 146 ? 6.241 -1.159 -15.757 1.00 72.44 146 MET A CA 1
ATOM 1207 C C . MET A 1 146 ? 5.707 -2.191 -14.755 1.00 72.44 146 MET A C 1
ATOM 1209 O O . MET A 1 146 ? 4.993 -1.820 -13.826 1.00 72.44 146 MET A O 1
ATOM 1213 N N . ILE A 1 147 ? 6.104 -3.463 -14.878 1.00 74.75 147 ILE A N 1
ATOM 1214 C CA . ILE A 1 147 ? 5.730 -4.528 -13.935 1.00 74.75 147 ILE A CA 1
ATOM 1215 C C . ILE A 1 147 ? 6.206 -4.193 -12.517 1.00 74.75 147 ILE A C 1
ATOM 1217 O O . ILE A 1 147 ? 5.425 -4.295 -11.568 1.00 74.75 147 ILE A O 1
ATOM 1221 N N . TYR A 1 148 ? 7.464 -3.776 -12.350 1.00 72.44 148 TYR A N 1
ATOM 1222 C CA . TYR A 1 148 ? 8.002 -3.448 -11.028 1.00 72.44 148 TYR A CA 1
ATOM 1223 C C . TYR A 1 148 ? 7.370 -2.186 -10.428 1.00 72.44 148 TYR A C 1
ATOM 1225 O O . TYR A 1 148 ? 7.085 -2.173 -9.230 1.00 72.44 148 TYR A O 1
ATOM 1233 N N . LYS A 1 149 ? 7.047 -1.172 -11.242 1.00 72.56 149 LYS A N 1
ATOM 1234 C CA . LYS A 1 149 ? 6.269 -0.002 -10.796 1.00 72.56 149 LYS A CA 1
ATOM 1235 C C . LYS A 1 149 ? 4.867 -0.392 -10.332 1.00 72.56 149 LYS A C 1
ATOM 1237 O O . LYS A 1 149 ? 4.442 0.035 -9.261 1.00 72.56 149 LYS A O 1
ATOM 1242 N N . THR A 1 150 ? 4.176 -1.256 -11.074 1.00 72.62 150 THR A N 1
ATOM 1243 C CA . THR A 1 150 ? 2.861 -1.766 -10.663 1.00 72.62 150 THR A CA 1
ATOM 1244 C C . THR A 1 150 ? 2.948 -2.549 -9.354 1.00 72.62 150 THR A C 1
ATOM 1246 O O . THR A 1 150 ? 2.153 -2.301 -8.450 1.00 72.62 150 THR A O 1
ATOM 1249 N N . LYS A 1 151 ? 3.940 -3.436 -9.194 1.00 72.56 151 LYS A N 1
ATOM 1250 C CA . LYS A 1 151 ? 4.161 -4.166 -7.930 1.00 72.56 151 LYS A CA 1
ATOM 1251 C C . LYS A 1 151 ? 4.419 -3.220 -6.753 1.00 72.56 151 LYS A C 1
ATOM 1253 O O . LYS A 1 151 ? 3.872 -3.432 -5.674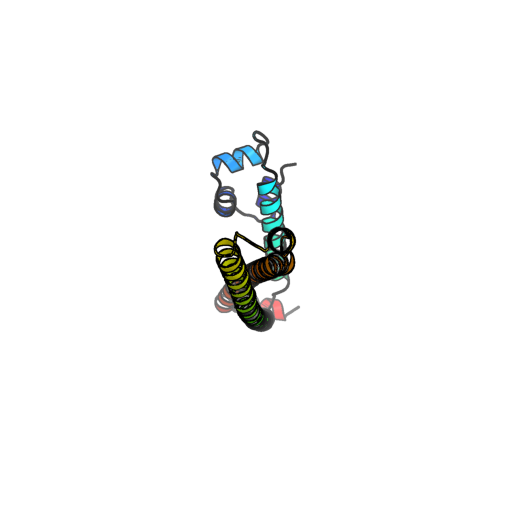 1.00 72.56 151 LYS A O 1
ATOM 1258 N N . LEU A 1 152 ? 5.203 -2.160 -6.959 1.00 69.12 152 LEU A N 1
ATOM 1259 C CA . LEU A 1 152 ? 5.469 -1.159 -5.926 1.00 69.12 152 LEU A CA 1
ATOM 1260 C C . LEU A 1 152 ? 4.192 -0.406 -5.518 1.00 69.12 152 LEU A C 1
ATOM 1262 O O . LEU A 1 152 ? 3.965 -0.181 -4.330 1.00 69.12 152 LEU A O 1
ATOM 1266 N N . ASN A 1 153 ? 3.332 -0.073 -6.483 1.00 67.69 153 ASN A N 1
ATOM 1267 C CA . ASN A 1 153 ? 2.043 0.566 -6.214 1.00 67.69 153 ASN A CA 1
ATOM 1268 C C . ASN A 1 153 ? 1.112 -0.335 -5.392 1.00 67.69 153 ASN A C 1
ATOM 1270 O O . ASN A 1 153 ? 0.508 0.144 -4.435 1.00 67.69 153 ASN A O 1
ATOM 1274 N N . VAL A 1 154 ? 1.043 -1.633 -5.712 1.00 69.56 154 VAL A N 1
ATOM 1275 C CA . VAL A 1 154 ? 0.265 -2.612 -4.931 1.00 69.56 154 VAL A CA 1
ATOM 1276 C C . VAL A 1 154 ? 0.771 -2.682 -3.490 1.00 69.56 154 VAL A C 1
ATOM 1278 O O . VAL A 1 154 ? -0.018 -2.564 -2.557 1.00 69.56 154 VAL A O 1
ATOM 1281 N N . LEU A 1 155 ? 2.087 -2.777 -3.286 1.00 66.31 155 LEU A N 1
ATOM 1282 C CA . LEU A 1 155 ? 2.652 -2.830 -1.935 1.00 66.31 155 LEU A CA 1
ATOM 1283 C C . LEU A 1 155 ? 2.437 -1.536 -1.141 1.00 66.31 155 LEU A C 1
ATOM 1285 O O . LEU A 1 155 ? 2.234 -1.593 0.070 1.00 66.31 155 LEU A O 1
ATOM 1289 N N . ASN A 1 156 ? 2.469 -0.373 -1.797 1.00 65.25 156 ASN A N 1
ATOM 1290 C CA . ASN A 1 156 ? 2.147 0.905 -1.158 1.00 65.25 156 ASN A CA 1
ATOM 1291 C C . ASN A 1 156 ? 0.670 0.986 -0.752 1.00 65.25 156 ASN A C 1
ATOM 1293 O O . ASN A 1 156 ? 0.356 1.522 0.310 1.00 65.25 156 ASN A O 1
ATOM 1297 N N . PHE A 1 157 ? -0.226 0.426 -1.564 1.00 70.12 157 PHE A N 1
ATOM 1298 C CA . PHE A 1 157 ? -1.638 0.315 -1.220 1.00 70.12 157 PHE A CA 1
ATOM 1299 C C . PHE A 1 157 ? -1.857 -0.608 -0.010 1.00 70.12 157 PHE A C 1
ATOM 1301 O O . PHE A 1 157 ? -2.528 -0.228 0.949 1.00 70.12 157 PHE A O 1
ATOM 1308 N N . GLU A 1 158 ? -1.231 -1.789 -0.002 1.00 67.44 158 GLU A N 1
ATOM 1309 C CA . GLU A 1 158 ? -1.281 -2.717 1.136 1.00 67.44 158 GLU A CA 1
ATOM 1310 C C . GLU A 1 158 ? -0.722 -2.099 2.417 1.00 67.44 158 GLU A C 1
ATOM 1312 O O . GLU A 1 158 ? -1.324 -2.243 3.482 1.00 67.44 158 GLU A O 1
ATOM 1317 N N . LYS A 1 159 ? 0.386 -1.354 2.315 1.00 76.75 159 LYS A N 1
ATOM 1318 C CA . LYS A 1 159 ? 0.920 -0.576 3.433 1.00 76.75 159 LYS A CA 1
ATOM 1319 C C . LYS A 1 159 ? -0.152 0.352 4.007 1.00 76.75 159 LYS A C 1
ATOM 1321 O O . LYS A 1 159 ? -0.344 0.353 5.217 1.00 76.75 159 LYS A O 1
ATOM 1326 N N . GLY A 1 160 ? -0.847 1.115 3.160 1.00 68.12 160 GLY A N 1
ATOM 1327 C CA . GLY A 1 160 ? -1.900 2.030 3.609 1.00 68.12 160 GLY A CA 1
ATOM 1328 C C . GLY A 1 160 ? -3.015 1.309 4.371 1.00 68.12 160 GLY A C 1
ATOM 1329 O O . GLY A 1 160 ? -3.453 1.780 5.418 1.00 68.12 160 GLY A O 1
ATOM 1330 N N . LYS A 1 161 ? -3.417 0.118 3.906 1.00 74.75 161 LYS A N 1
ATOM 1331 C CA . LYS A 1 161 ? -4.397 -0.727 4.605 1.00 74.75 161 LYS A CA 1
ATOM 1332 C C . LYS A 1 161 ? -3.891 -1.179 5.980 1.00 74.75 161 LYS A C 1
ATOM 1334 O O . LYS A 1 161 ? -4.636 -1.093 6.953 1.00 74.75 161 LYS A O 1
ATOM 1339 N N . LEU A 1 162 ? -2.642 -1.638 6.063 1.00 71.88 162 LEU A N 1
ATOM 1340 C CA . LEU A 1 162 ? -2.030 -2.093 7.315 1.00 71.88 162 LEU A CA 1
ATOM 1341 C C . LEU A 1 162 ? -1.839 -0.946 8.319 1.00 71.88 162 LEU A C 1
ATOM 1343 O O . LEU A 1 162 ? -2.122 -1.121 9.498 1.00 71.88 162 LEU A O 1
ATOM 1347 N N . GLU A 1 163 ? -1.412 0.239 7.872 1.00 71.12 163 GLU A N 1
ATOM 1348 C CA . GLU A 1 163 ? -1.286 1.427 8.733 1.00 71.12 163 GLU A CA 1
ATOM 1349 C C . GLU A 1 163 ? -2.639 1.866 9.296 1.00 71.12 163 GLU A C 1
ATOM 1351 O O . GLU A 1 163 ? -2.744 2.283 10.449 1.00 71.12 163 GLU A O 1
ATOM 1356 N N . ALA A 1 164 ? -3.690 1.757 8.491 1.00 73.12 164 ALA A N 1
ATOM 1357 C CA . ALA A 1 164 ? -5.026 2.116 8.923 1.00 73.12 164 ALA A CA 1
ATOM 1358 C C . ALA A 1 164 ? -5.592 1.083 9.924 1.00 73.12 164 ALA A C 1
ATOM 1360 O O . ALA A 1 164 ? -6.154 1.476 10.947 1.00 73.12 164 ALA A O 1
ATOM 1361 N N . GLN A 1 165 ? -5.338 -0.217 9.714 1.00 73.88 165 GLN A N 1
ATOM 1362 C CA . GLN A 1 165 ? -5.612 -1.264 10.711 1.00 73.88 165 GLN A CA 1
ATOM 1363 C C . GLN A 1 165 ? -4.826 -1.048 12.012 1.00 73.88 165 GLN A C 1
ATOM 1365 O O . GLN A 1 165 ? -5.378 -1.204 13.098 1.00 73.88 165 GLN A O 1
ATOM 1370 N N . TRP A 1 166 ? -3.558 -0.645 11.916 1.00 73.31 166 TRP A N 1
ATOM 1371 C CA . TRP A 1 166 ? -2.726 -0.341 13.078 1.00 73.31 166 TRP A CA 1
ATOM 1372 C C . TRP A 1 166 ? -3.317 0.785 13.930 1.00 73.31 166 TRP A C 1
ATOM 1374 O O . TRP A 1 166 ? -3.500 0.605 15.130 1.00 73.31 166 TRP A O 1
ATOM 1384 N N . ARG A 1 167 ? -3.696 1.913 13.311 1.00 75.25 167 ARG A N 1
ATOM 1385 C CA . ARG A 1 167 ? -4.328 3.040 14.024 1.00 75.25 167 ARG A CA 1
ATOM 1386 C C . ARG A 1 167 ? -5.618 2.633 14.724 1.00 75.25 167 ARG A C 1
ATOM 1388 O O . ARG A 1 167 ? -5.884 3.068 15.837 1.00 75.25 167 ARG A O 1
ATOM 1395 N N . MET A 1 168 ? -6.418 1.788 14.080 1.00 74.81 168 MET A N 1
ATOM 1396 C CA . MET A 1 168 ? -7.642 1.266 14.684 1.00 74.81 168 MET A CA 1
ATOM 1397 C C . MET A 1 168 ? -7.371 0.420 15.930 1.00 74.81 168 MET A C 1
ATOM 1399 O O . MET A 1 168 ? -8.099 0.536 16.917 1.00 74.81 168 MET A O 1
ATOM 1403 N N . LEU A 1 169 ? -6.335 -0.420 15.888 1.00 75.50 169 LEU A N 1
ATOM 1404 C CA . LEU A 1 169 ? -5.905 -1.212 17.038 1.00 75.50 169 LEU A CA 1
ATOM 1405 C C . LEU A 1 169 ? -5.377 -0.314 18.159 1.00 75.50 169 LEU A C 1
ATOM 1407 O O . LEU A 1 169 ? -5.743 -0.531 19.307 1.00 75.50 169 LEU A O 1
ATOM 1411 N N . GLU A 1 170 ? -4.592 0.717 17.838 1.00 77.25 170 GLU A N 1
ATOM 1412 C CA . GLU A 1 170 ? -4.117 1.698 18.825 1.00 77.25 170 GLU A CA 1
ATOM 1413 C C . GLU A 1 170 ? -5.280 2.400 19.526 1.00 77.25 170 GLU A C 1
ATOM 1415 O O . GLU A 1 170 ? -5.354 2.363 20.749 1.00 77.25 170 GLU A O 1
ATOM 1420 N N . SER A 1 171 ? -6.249 2.930 18.775 1.00 76.19 171 SER A N 1
ATOM 1421 C CA . SER A 1 171 ? -7.433 3.557 19.376 1.00 76.19 171 SER A CA 1
ATOM 1422 C C . SER A 1 171 ? -8.277 2.583 20.204 1.00 76.19 171 SER A C 1
ATOM 1424 O O . SER A 1 171 ? -8.924 2.990 21.166 1.00 76.19 171 SER A O 1
ATOM 1426 N N . SER A 1 172 ? -8.306 1.297 19.839 1.00 76.62 172 SER A N 1
ATOM 1427 C CA . SER A 1 172 ? -9.040 0.278 20.602 1.00 76.62 172 SER A CA 1
ATOM 1428 C C . SER A 1 172 ? -8.319 -0.077 21.906 1.00 76.62 172 SER A C 1
ATOM 1430 O O . SER A 1 172 ? -8.970 -0.214 22.937 1.00 76.62 172 SER A O 1
ATOM 1432 N N . ILE A 1 173 ? -6.985 -0.155 21.881 1.00 77.12 173 ILE A N 1
ATOM 1433 C CA . ILE A 1 173 ? -6.150 -0.337 23.075 1.00 77.12 173 ILE A CA 1
ATOM 1434 C C . ILE A 1 173 ? -6.306 0.862 24.012 1.00 77.12 173 ILE A C 1
ATOM 1436 O O . ILE A 1 173 ? -6.648 0.663 25.170 1.00 77.12 173 ILE A O 1
ATOM 1440 N N . GLU A 1 174 ? -6.160 2.094 23.516 1.00 79.56 174 GLU A N 1
ATOM 1441 C CA . GLU A 1 174 ? -6.331 3.318 24.320 1.00 79.56 174 GLU A CA 1
ATOM 1442 C C . GLU A 1 174 ? -7.708 3.372 25.002 1.00 79.56 174 GLU A C 1
ATOM 1444 O O . GLU A 1 174 ? -7.835 3.762 26.167 1.00 79.56 174 GLU A O 1
ATOM 1449 N N . TYR A 1 175 ? -8.755 2.947 24.286 1.00 78.00 175 TYR A N 1
ATOM 1450 C CA . TYR A 1 175 ? -10.105 2.866 24.831 1.00 78.00 175 TYR A CA 1
ATOM 1451 C C . TYR A 1 175 ? -10.215 1.840 25.966 1.00 78.00 175 TYR A C 1
ATOM 1453 O O . TYR A 1 175 ? -10.789 2.160 27.008 1.00 78.00 175 TYR A O 1
ATOM 1461 N N . LEU A 1 176 ? -9.667 0.636 25.781 1.00 73.81 176 LEU A N 1
ATOM 1462 C CA . LEU A 1 176 ? -9.684 -0.423 26.794 1.00 73.81 176 LEU A CA 1
ATOM 1463 C C . LEU A 1 176 ? -8.816 -0.065 28.013 1.00 73.81 176 LEU A C 1
ATOM 1465 O O . LEU A 1 176 ? -9.240 -0.295 29.141 1.00 73.81 176 LEU A O 1
ATOM 1469 N N . GLU A 1 177 ? -7.658 0.577 27.814 1.00 78.25 177 GLU A N 1
ATOM 1470 C CA . GLU A 1 177 ? -6.811 1.100 28.902 1.00 78.25 177 GLU A CA 1
ATOM 1471 C C . GLU A 1 177 ? -7.547 2.159 29.734 1.00 78.25 177 GLU A C 1
ATOM 1473 O O . GLU A 1 177 ? -7.415 2.201 30.956 1.00 78.25 177 GLU A O 1
ATOM 1478 N N . SER A 1 178 ? -8.361 2.990 29.077 1.00 79.19 178 SER A N 1
ATOM 1479 C CA . SER A 1 178 ? -9.159 4.028 29.736 1.00 79.19 178 SER A CA 1
ATOM 1480 C C . SER A 1 178 ? -10.445 3.496 30.388 1.00 79.19 178 SER A C 1
ATOM 1482 O O . SER A 1 178 ? -11.061 4.215 31.173 1.00 79.19 178 SER A O 1
ATOM 1484 N N . ASN A 1 179 ? -10.877 2.269 30.065 1.00 75.00 179 ASN A N 1
ATOM 1485 C CA . ASN A 1 179 ? -12.132 1.663 30.536 1.00 75.00 179 ASN A CA 1
ATOM 1486 C C . ASN A 1 179 ? -11.920 0.203 31.001 1.00 75.00 179 ASN A C 1
ATOM 1488 O O . ASN A 1 179 ? -12.487 -0.721 30.410 1.00 75.00 179 ASN A O 1
ATOM 1492 N N . PRO A 1 180 ? -11.137 -0.030 32.071 1.00 67.00 180 PRO A N 1
ATOM 1493 C CA . PRO A 1 180 ? -10.751 -1.375 32.514 1.00 67.00 180 PRO A CA 1
ATOM 1494 C C . PRO A 1 180 ? -11.939 -2.266 32.928 1.00 67.00 180 PRO A C 1
ATOM 1496 O O . PRO A 1 180 ? -11.860 -3.488 32.818 1.00 67.00 180 PRO A O 1
ATOM 1499 N N . ASP A 1 181 ? -13.068 -1.676 33.334 1.00 65.00 181 ASP A N 1
ATOM 1500 C CA . ASP A 1 181 ? -14.289 -2.413 33.702 1.00 65.00 181 ASP A CA 1
ATOM 1501 C C . ASP A 1 181 ? -14.965 -3.109 32.502 1.00 65.00 181 ASP A C 1
ATOM 1503 O O . ASP A 1 181 ? -15.721 -4.067 32.673 1.00 65.00 181 ASP A O 1
ATOM 1507 N N . VAL A 1 182 ? -14.683 -2.655 31.274 1.00 60.28 182 VAL A N 1
ATOM 1508 C CA . VAL A 1 182 ? -15.221 -3.237 30.033 1.00 60.28 182 VAL A CA 1
ATOM 1509 C C . VAL A 1 182 ? -14.498 -4.542 2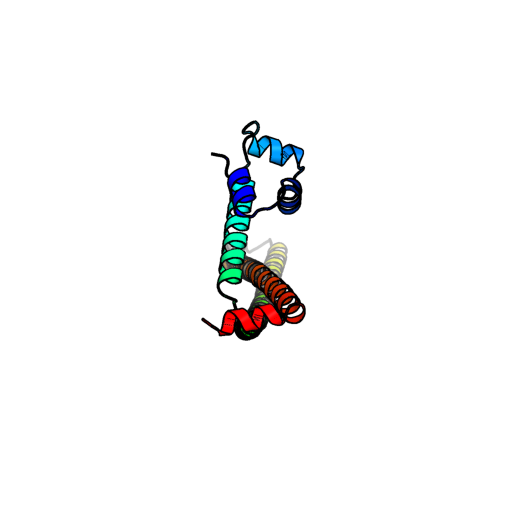9.676 1.00 60.28 182 VAL A C 1
ATOM 1511 O O . VAL A 1 182 ? -15.136 -5.482 29.204 1.00 60.28 182 VAL A O 1
ATOM 1514 N N . ASP A 1 183 ? -13.198 -4.639 29.973 1.00 52.56 183 ASP A N 1
ATOM 1515 C CA . ASP A 1 183 ? -12.374 -5.838 29.738 1.00 52.56 183 ASP A CA 1
ATOM 1516 C C . ASP A 1 183 ? -12.773 -6.979 30.706 1.00 52.56 183 ASP A C 1
ATOM 1518 O O . ASP A 1 183 ? -12.853 -8.150 30.329 1.00 52.56 183 ASP A O 1
ATOM 1522 N N . ALA A 1 184 ? -13.153 -6.637 31.945 1.00 50.78 184 ALA A N 1
ATOM 1523 C CA . ALA A 1 184 ? -13.633 -7.596 32.945 1.00 50.78 184 ALA A CA 1
ATOM 1524 C C . ALA A 1 184 ? -15.016 -8.198 32.615 1.00 50.78 184 ALA A C 1
ATOM 1526 O O . ALA A 1 184 ? -15.289 -9.349 32.958 1.00 50.78 184 ALA A O 1
ATOM 1527 N N . ALA A 1 185 ? -15.888 -7.449 31.930 1.00 50.56 185 ALA A N 1
ATOM 1528 C CA . ALA A 1 185 ? -17.214 -7.923 31.529 1.00 50.56 185 ALA A CA 1
ATOM 1529 C C . ALA A 1 185 ? -17.176 -8.903 30.335 1.00 50.56 185 ALA A C 1
ATOM 1531 O O . ALA A 1 185 ? -18.084 -9.725 30.190 1.00 50.56 185 ALA A O 1
ATOM 1532 N N . GLY A 1 186 ? -16.136 -8.834 29.494 1.00 48.59 186 GLY A N 1
ATOM 1533 C CA . GLY A 1 186 ? -15.930 -9.728 28.348 1.00 48.59 186 GLY A CA 1
ATOM 1534 C C . GLY A 1 186 ? -15.339 -11.092 28.719 1.00 48.59 186 GLY A C 1
ATOM 1535 O O . GLY A 1 186 ? -15.692 -12.094 28.105 1.00 48.59 186 GLY A O 1
ATOM 1536 N N . ALA A 1 187 ? -14.510 -11.160 29.766 1.00 43.69 187 ALA A N 1
ATOM 1537 C CA . ALA A 1 187 ? -13.878 -12.400 30.234 1.00 43.69 187 ALA A CA 1
ATOM 1538 C C . ALA A 1 187 ? -14.828 -13.362 30.988 1.00 43.69 187 ALA A C 1
ATOM 1540 O O . ALA A 1 187 ? -14.422 -14.457 31.375 1.00 43.69 187 ALA A O 1
ATOM 1541 N N . GLY A 1 188 ? -16.081 -12.954 31.223 1.00 41.91 188 GLY A N 1
ATOM 1542 C CA . GLY A 1 188 ? -17.085 -13.701 31.990 1.00 41.91 188 GLY A CA 1
ATOM 1543 C C . GLY A 1 188 ? -18.159 -14.429 31.169 1.00 41.91 188 GLY A C 1
ATOM 1544 O O . GLY A 1 188 ? -19.183 -14.795 31.748 1.00 41.91 188 GLY A O 1
ATOM 1545 N N . LYS A 1 189 ? -17.982 -14.616 29.854 1.00 37.97 189 LYS A N 1
ATOM 1546 C CA . LYS A 1 189 ? -18.906 -15.387 29.001 1.00 37.97 189 LYS A CA 1
ATOM 1547 C C . LYS A 1 189 ? -18.231 -16.563 28.316 1.00 37.97 189 LYS A C 1
ATOM 1549 O O . LYS A 1 189 ? -17.114 -16.373 27.795 1.00 37.97 189 LYS A O 1
#

Sequence (189 aa):
MNQSLNIRKTLGISQKELADILNISCKRLSQYENETAVVPKELYNELDLIYSYMKLAISYRVDLNTMSDCMTQRKAVEQLLKENKKQRDQISDHLTKVELKYKEELAKKSMLWLFAKDKKDHLFSSYQRLEDYLKKPSDFPQTEVMIYKTKLNVLNFEKGKLEAQWRMLESSIEYLESNPDVDAAGAGK

pLDDT: mean 72.8, std 12.08, range [37.97, 93.81]

Foldseek 3Di:
DQLLVVLCVVLVHDLCVSCVQLVHDSVVSVCSVVVVDDDDPVSVVVSVVVSVLSVVLVVVLVVCQALVS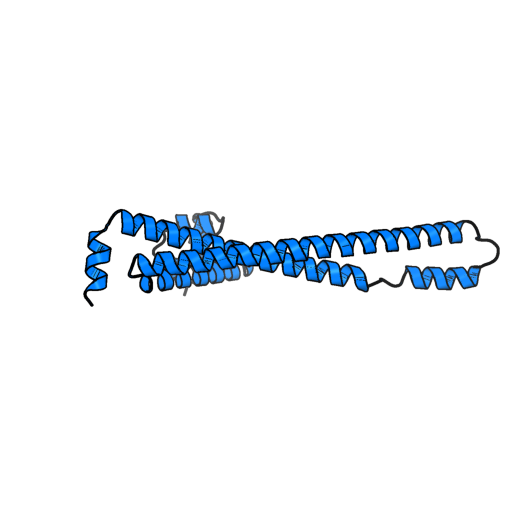LVVVLVVLVVVLVVLVVVLVVLVVVLVVLVVVVVVVVVVLVVVVVVCVVVPPPPVPVVVVSVVVSPPPPCPSVVVNVVSVVVNVVSVVVSVSSVVVNVSSVVVSVVCVVPVVSNVVSVPD

InterPro domains:
  IPR001387 Cro/C1-type, helix-turn-helix domain [PF01381] (7-35)
  IPR001387 Cro/C1-type, helix-turn-helix domain [PS50943] (6-37)
  IPR001387 Cro/C1-type, helix-turn-helix domain [cd00093] (7-43)
  IPR010982 Lambda repressor-like, DNA-binding domain superfamily [G3DSA:1.10.260.40] (4-57)
  IPR010982 Lambda repressor-like, DNA-binding domain superfamily [SSF47413] (7-45)